Protein 4S3N (pdb70)

GO terms:
  GO:0001730 2'-5'-oligoadenylate synthetase activity (F, IDA)
  GO:0003725 double-stranded RNA binding (F, IDA)
  GO:0045071 negative regulation of viral genome replication (P, IDA)
  GO:0051607 defense response to virus (P, IDA)
  GO:0071360 cellular response to exogenous dsRNA (P, IDA)
  GO:0035395 negative regulation of chemokine (C-X-C motif) ligand 9 production (P, IMP)
  GO:0039529 RIG-I signaling pathway (P, IMP)
  GO:0039530 MDA-5 signaling pathway (P, IMP)
  GO:0042742 defense response to bacterium (P, IMP)
  GO:0060339 negative regulation of type I interferon-mediated signaling pathway (P, IMP)
  GO:2000342 negative regulation of chemokine (C-X-C motif) ligand 2 production (P, IMP)
  GO:0032728 positive regulation of interferon-beta production (P, IMP)
  GO:0032760 positive regulation of tumor necrosis factor production (P, IMP)
  GO:0071639 positive regulation of monocyte chemotactic protein-1 production (P, IMP)
  GO:0071650 negative regulation of chemokine (C-C motif) ligand 5 production (P, IMP)
  GO:0071659 negative regulation of I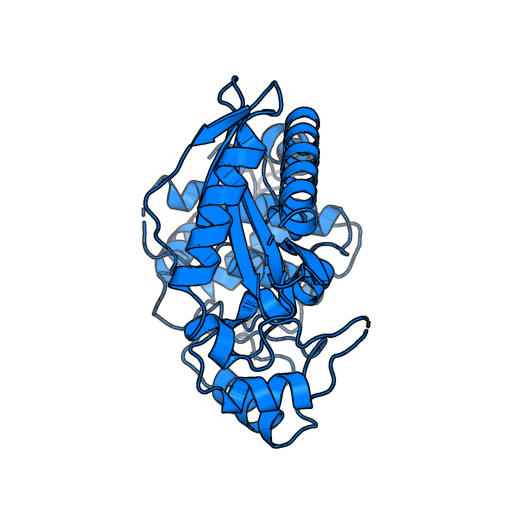P-10 production (P, IMP)
  GO:0005524 ATP binding (F, IDA)
  GO:0005737 cytoplasm (C, IDA)
  GO:0009615 response to virus (P, IDA)
  GO:0043231 intracellular membrane-bounded organelle (C, TAS)

Secondary structure (DSSP, 8-state):
-HHHHS-GGGHHHHIIIIISPPHHHHHHHHHHHHHHHHHHHT---EEEEEEEHHHHHT-PPSS-EEEEEEEEETT--STTHHHHSSHHHHHHHHHHHHHHTTS--TTEEEE-----STT-EEEEEEESSSS-EEEEEEEEE--TT---PPPTHHHHHHHHTTPPTTTTGGGGHHHHHHHHHSS-HHHHHHHHHHHHHHHHHHH---PPPHHHHHHHHHHHHHHHT--SS--HHHHHHHHHHHHHTGGG-EE---SS--SSSHHHHHHHHHHHTSSSPEEB-TT-TT-BSS-TTSS-HHHHHHHHHHTTSSGGGEETTTEEPPPP-STTS--SS-SS--SSTT-

Sequence (343 aa):
MDLYSTPAAALDRFVARKLQPRKEFVEKARRALGALAAALRERPRVLKTVKGGSSGRGTALKGGCDSELVIFLDCFKSYVDQRARRAEILSEMRASLESWWQNPVPGLRLTFPEQSVPGALQFRLTSVDLEDWMDVSLVPAFNVLGQVKPKPQVYSTLLNSGCQGGEHAACFTELRRNFVNIRPAKLKNLILLVKHWYHQVCLQETLPPVYALELLTIFAWEQGCKKDAFSLAEGLRTVLGLIQQHQHLCVFWTVNYGFEDPAVGQFLQRQLKRPRPVILDPADPTWDLGNGAAWHWDLLAQEAASCYDHPCFLRGMGDPVQSWKGPGLPRAGCSGLGHPIQL

B-factor: mean 56.2, std 23.73, range [18.67, 153.68]

Radius of gyration: 20.64 Å; Cα contacts (8 Å, |Δi|>4): 594; chains: 1; bounding box: 51×63×34 Å

InterPro domains:
  IPR002934 Polymerase, nucleotidyl transferase domain [PF01909] (780-870)
  IPR006116 2-5OAS/ClassI-CCAase, nucleotidyltransferase domain [cd05400] (46-172)
  IPR006116 2-5OAS/ClassI-CCAase, nucleotidyltransferase domain [cd05400] (430-571)
  IPR006116 2-5OAS/ClassI-CCAase, nucleotidyltransferase domain [cd05400] (769-948)
  IPR006117 2-5-oligoadenylate synthetase, C-terminal conserved site [PS00833] (292-302)
  IPR006117 2-5-oligoadenylate synthetase, C-terminal conserved site [PS00833] (1035-1045)
  IPR018952 2'-5'-oligoadenylate synthetase 1, domain 2/C-terminal [PF10421] (161-341)
  IPR018952 2'-5'-oligoadenylate synthetase 1, domain 2/C-terminal [PF10421] (560-744)
  IPR018952 2'-5'-oligoadenylate synthetase 1, domain 2/C-terminal [PF10421] (904-1085)
  IPR043518 2-5-oligoadenylate synthetase, N-terminal conserved site [PS00832] (61-80)
  IPR043518 2-5-oligoadenylate synthetase, N-terminal conserved site [PS00832] (460-479)
  IPR043518 2-5-oligoadenylate synthetase, N-terminal conserved site [PS00832] (803-822)
  IPR043519 Nucleotidyltransferase superfamily [G3DSA:3.30.460.10] (1-155)
  IPR043519 Nucleotidyltransferase superfamily [G3DSA:3.30.460.10] (405-554)
  IPR043519 Nucleotidyltransferase superfamily [G3DSA:3.30.460.10] (747-901)
  IPR043519 Nucleotidyltransferase superfamily [SSF81301] (1-195)
  IPR043519 Nucleotidyltransferase superfamily [SSF81301] (406-594)
  IPR043519 Nucleotidyltransferase superfamily [SSF81301] (747-936)

Structure (mmCIF, N/CA/C/O backbone):
data_4S3N
#
_entry.id   4S3N
#
_cell.length_a   48.700
_cell.length_b   104.700
_cell.length_c   63.800
_cell.angle_alpha   90.00
_cell.angle_beta   97.8
_cell.angle_gamma   90.00
#
_symmetry.space_group_name_H-M   'P 1 21 1'
#
loop_
_entity.id
_entity.type
_entity.pdbx_description
1 polymer "2'-5'-oligoadenylate synthase 3"
2 polymer "RNA (5'-R(*GP*GP*CP*UP*UP*UP*UP*GP*AP*CP*CP*UP*UP*UP*AP*UP*GP*AP*A)-3')"
3 polymer "RNA (5'-R(*UP*UP*CP*AP*UP*AP*AP*AP*GP*GP*UP*CP*AP*AP*AP*AP*GP*CP*C)-3')"
4 water water
#
loop_
_atom_site.group_PDB
_atom_site.id
_atom_site.type_symbol
_atom_site.label_atom_id
_atom_site.label_alt_id
_atom_site.label_comp_id
_atom_site.label_asym_id
_atom_site.label_entity_id
_atom_site.label_seq_id
_atom_site.pdbx_PDB_ins_code
_atom_site.Cartn_x
_atom_site.Cartn_y
_atom_site.Cartn_z
_atom_site.occupancy
_atom_site.B_iso_or_equiv
_atom_site.auth_seq_id
_atom_site.auth_comp_id
_atom_site.auth_asym_id
_atom_site.auth_atom_id
_atom_site.pdbx_PDB_model_num
ATOM 1 N N . MET A 1 3 ? 11.371 22.136 3.660 1.00 69.14 1 MET A N 1
ATOM 2 C CA . MET A 1 3 ? 11.197 21.152 4.727 1.00 70.61 1 MET A CA 1
ATOM 3 C C . MET A 1 3 ? 10.997 21.804 6.096 1.00 70.36 1 MET A C 1
ATOM 4 O O . MET A 1 3 ? 11.402 22.955 6.319 1.00 63.30 1 MET A O 1
ATOM 9 N N . ASP A 1 4 ? 10.373 21.068 7.016 1.00 58.81 2 ASP A N 1
ATOM 10 C CA . ASP A 1 4 ? 10.346 21.510 8.401 1.00 58.39 2 ASP A CA 1
ATOM 11 C C . ASP A 1 4 ? 11.767 21.356 8.946 1.00 42.48 2 ASP A C 1
ATOM 12 O O . ASP A 1 4 ? 12.219 22.139 9.784 1.00 45.82 2 ASP A O 1
ATOM 17 N N . LEU A 1 5 ? 12.470 20.344 8.451 1.00 38.33 3 LEU A N 1
ATOM 18 C CA . LEU A 1 5 ? 13.868 20.140 8.818 1.00 34.68 3 LEU A CA 1
ATOM 19 C C . LEU A 1 5 ? 14.683 21.391 8.468 1.00 37.68 3 LEU A C 1
ATOM 20 O O . LEU A 1 5 ? 15.363 21.956 9.329 1.00 37.88 3 LEU A O 1
ATOM 25 N N . TYR A 1 6 ? 14.588 21.838 7.221 1.00 34.04 4 TYR A N 1
ATOM 26 C CA . TYR A 1 6 ? 15.332 23.019 6.782 1.00 39.57 4 TYR A CA 1
ATOM 27 C C . TYR A 1 6 ? 15.054 24.278 7.596 1.00 45.40 4 TYR A C 1
ATOM 28 O O . TYR A 1 6 ? 15.981 25.048 7.876 1.00 39.88 4 TYR A O 1
ATOM 37 N N . SER A 1 7 ? 13.785 24.500 7.952 1.00 35.88 5 SER A N 1
ATOM 38 C CA . SER A 1 7 ? 13.392 25.706 8.663 1.00 42.13 5 SER A CA 1
ATOM 39 C C . SER A 1 7 ? 13.752 25.661 10.138 1.00 38.55 5 SER A C 1
ATOM 40 O O . SER A 1 7 ? 13.675 26.674 10.820 1.00 40.45 5 SER A O 1
ATOM 43 N N . THR A 1 8 ? 14.119 24.488 10.636 1.00 34.74 6 THR A N 1
ATOM 44 C CA . THR A 1 8 ? 14.494 24.327 12.039 1.00 35.79 6 THR A CA 1
ATOM 45 C C . THR A 1 8 ? 15.916 24.826 12.241 1.00 45.01 6 THR A C 1
ATOM 46 O O . THR A 1 8 ? 16.822 24.337 11.579 1.00 43.04 6 THR A O 1
ATOM 50 N N . PRO A 1 9 ? 16.125 25.793 13.154 1.00 46.08 7 PRO A N 1
ATOM 51 C CA . PRO A 1 9 ? 17.491 26.269 13.410 1.00 43.44 7 PRO A CA 1
ATOM 52 C C . PRO A 1 9 ? 18.393 25.144 13.898 1.00 43.63 7 PRO A C 1
ATOM 53 O O . PRO A 1 9 ? 17.908 24.227 14.568 1.00 37.18 7 PRO A O 1
ATOM 57 N N . ALA A 1 10 ? 19.681 25.217 13.565 1.00 36.91 8 ALA A N 1
ATOM 58 C CA . ALA A 1 10 ? 20.625 24.165 13.918 1.00 39.13 8 ALA A CA 1
ATOM 59 C C . ALA A 1 10 ? 20.564 23.820 15.400 1.00 45.75 8 ALA A C 1
ATOM 60 O O . ALA A 1 10 ? 20.643 22.649 15.778 1.00 40.12 8 ALA A O 1
ATOM 62 N N . ALA A 1 11 ? 20.410 24.843 16.238 1.00 40.08 9 ALA A N 1
ATOM 63 C CA . ALA A 1 11 ? 20.339 24.641 17.683 1.00 39.27 9 ALA A CA 1
ATOM 64 C C . ALA A 1 11 ? 19.065 23.933 18.164 1.00 43.35 9 ALA A C 1
ATOM 65 O O . ALA A 1 11 ? 18.999 23.509 19.320 1.00 45.09 9 ALA A O 1
ATOM 67 N N . ALA A 1 12 ? 18.052 23.822 17.304 1.00 38.36 10 ALA A N 1
ATOM 68 C CA . ALA A 1 12 ? 16.793 23.174 17.693 1.00 41.30 10 ALA A CA 1
ATOM 69 C C . ALA A 1 12 ? 16.632 21.774 17.098 1.00 39.96 10 ALA A C 1
ATOM 70 O O . ALA A 1 12 ? 15.531 21.218 17.102 1.00 39.28 10 ALA A O 1
ATOM 72 N N . LEU A 1 13 ? 17.720 21.217 16.576 1.00 39.80 11 LEU A N 1
ATOM 73 C CA . LEU A 1 13 ? 17.646 19.946 15.853 1.00 40.18 11 LEU A CA 1
ATOM 74 C C . LEU A 1 13 ? 17.383 18.753 16.773 1.00 38.94 11 LEU A C 1
ATOM 75 O O . LEU A 1 13 ? 16.693 17.815 16.391 1.00 41.23 11 LEU A O 1
ATOM 80 N N . ASP A 1 14 ? 17.935 18.784 17.982 1.00 36.47 12 ASP A N 1
ATOM 81 C CA . ASP A 1 14 ? 17.719 17.693 18.924 1.00 40.31 12 ASP A CA 1
ATOM 82 C C . ASP A 1 14 ? 16.247 17.620 19.309 1.00 43.38 12 ASP A C 1
ATOM 83 O O . ASP A 1 14 ? 15.698 16.536 19.499 1.00 40.79 12 ASP A O 1
ATOM 88 N N . ARG A 1 15 ? 15.610 18.783 19.391 1.00 37.11 13 ARG A N 1
ATOM 89 C CA . ARG A 1 15 ? 14.194 18.860 19.707 1.00 39.70 13 ARG A CA 1
ATOM 90 C C . ARG A 1 15 ? 13.336 18.358 18.544 1.00 39.86 13 ARG A C 1
ATOM 91 O O . ARG A 1 15 ? 12.312 17.702 18.740 1.00 44.53 13 ARG A O 1
ATOM 99 N N . PHE A 1 16 ? 13.764 18.673 17.331 1.00 37.23 14 PHE A N 1
ATOM 100 C CA . PHE A 1 16 ? 13.114 18.162 16.138 1.00 40.34 14 PHE A CA 1
ATOM 101 C C . PHE A 1 16 ? 13.164 16.626 16.114 1.00 38.51 14 PHE A C 1
ATOM 102 O O . PHE A 1 16 ? 12.134 15.968 15.907 1.00 41.03 14 PHE A O 1
ATOM 110 N N . VAL A 1 17 ? 14.347 16.061 16.339 1.00 35.33 15 VAL A N 1
ATOM 111 C CA . VAL A 1 17 ? 14.498 14.599 16.365 1.00 37.12 15 VAL A CA 1
ATOM 112 C C . VAL A 1 17 ? 13.564 13.995 17.407 1.00 41.11 15 VAL A C 1
ATOM 113 O O . VAL A 1 17 ? 12.752 13.113 17.102 1.00 41.21 15 VAL A O 1
ATOM 117 N N . ALA A 1 18 ? 13.638 14.519 18.626 1.00 37.64 16 ALA A N 1
ATOM 118 C CA . ALA A 1 18 ? 12.820 14.013 19.716 1.00 42.25 16 ALA A CA 1
ATOM 119 C C . ALA A 1 18 ? 11.311 14.111 19.429 1.00 47.66 16 ALA A C 1
ATOM 120 O O . ALA A 1 18 ? 10.549 13.207 19.765 1.00 46.84 16 ALA A O 1
ATOM 122 N N . ARG A 1 19 ? 10.885 15.201 18.800 1.00 43.89 17 ARG A N 1
ATOM 123 C CA . ARG A 1 19 ? 9.457 15.477 18.645 1.00 47.86 17 ARG A CA 1
ATOM 124 C C . ARG A 1 19 ? 8.834 14.912 17.368 1.00 44.23 17 ARG A C 1
ATOM 125 O O . ARG A 1 19 ? 7.651 14.548 17.353 1.00 42.76 17 ARG A O 1
ATOM 133 N N . LYS A 1 20 ? 9.626 14.834 16.304 1.00 38.77 18 LYS A N 1
ATOM 134 C CA . LYS A 1 20 ? 9.112 14.443 14.991 1.00 38.11 18 LYS A CA 1
ATOM 135 C C . LYS A 1 20 ? 9.653 13.108 14.469 1.00 39.71 18 LYS A C 1
ATOM 136 O O . LYS A 1 20 ? 8.987 12.446 13.678 1.00 37.46 18 LYS A O 1
ATOM 142 N N . LEU A 1 21 ? 10.859 12.722 14.885 1.00 40.31 19 LEU A N 1
ATOM 143 C CA . LEU A 1 21 ? 11.526 11.554 14.284 1.00 37.92 19 LEU A CA 1
ATOM 144 C C . LEU A 1 21 ? 11.521 10.271 15.133 1.00 35.73 19 LEU A C 1
ATOM 145 O O . LEU A 1 21 ? 11.422 9.171 14.592 1.00 34.70 19 LEU A O 1
ATOM 150 N N . GLN A 1 22 ? 11.636 10.400 16.450 1.00 36.34 20 GLN A N 1
ATOM 151 C CA . GLN A 1 22 ? 11.680 9.214 17.310 1.00 42.90 20 GLN A CA 1
ATOM 152 C C . GLN A 1 22 ? 10.339 8.490 17.262 1.00 43.57 20 GLN A C 1
ATOM 153 O O . GLN A 1 22 ? 9.288 9.138 17.389 1.00 37.62 20 GLN A O 1
ATOM 159 N N . PRO A 1 23 ? 10.360 7.149 17.091 1.00 41.51 21 PRO A N 1
ATOM 160 C CA . PRO A 1 23 ? 9.108 6.387 16.937 1.00 37.91 21 PRO A CA 1
ATOM 161 C C . PRO A 1 23 ? 8.186 6.507 18.146 1.00 40.12 21 PRO A C 1
ATOM 162 O O . PRO A 1 23 ? 8.664 6.724 19.258 1.00 41.98 21 PRO A O 1
ATOM 166 N N . ARG A 1 24 ? 6.883 6.340 17.930 1.00 44.50 22 ARG A N 1
ATOM 167 C CA . ARG A 1 24 ? 5.916 6.345 19.024 1.00 48.32 22 ARG A CA 1
ATOM 168 C C . ARG A 1 24 ? 6.060 5.086 19.868 1.00 54.02 22 ARG A C 1
ATOM 169 O O . ARG A 1 24 ? 5.936 3.969 19.349 1.00 48.58 22 ARG A O 1
ATOM 177 N N . LYS A 1 25 ? 6.298 5.279 21.165 1.00 55.91 23 LYS A N 1
ATOM 178 C CA . LYS A 1 25 ? 6.528 4.184 22.101 1.00 62.35 23 LYS A CA 1
ATOM 179 C C . LYS A 1 25 ? 5.404 3.149 22.016 1.00 60.95 23 LYS A C 1
ATOM 180 O O . LYS A 1 25 ? 5.657 1.944 21.954 1.00 59.33 23 LYS A O 1
ATOM 186 N N . GLU A 1 26 ? 4.170 3.643 21.977 1.00 59.40 24 GLU A N 1
ATOM 187 C CA . GLU A 1 26 ? 2.979 2.800 21.946 1.00 69.11 24 GLU A CA 1
ATOM 188 C C . GLU A 1 26 ? 2.936 1.915 20.706 1.00 67.96 24 GLU A C 1
ATOM 189 O O . GLU A 1 26 ? 2.578 0.736 20.781 1.00 71.93 24 GLU A O 1
ATOM 195 N N . PHE A 1 27 ? 3.303 2.484 19.563 1.00 56.05 25 PHE A N 1
ATOM 196 C CA . PHE A 1 27 ? 3.280 1.724 18.329 1.00 53.12 25 PHE A CA 1
ATOM 197 C C . PHE A 1 27 ? 4.412 0.715 18.288 1.00 58.08 25 PHE A C 1
ATOM 198 O O . PHE A 1 27 ? 4.219 -0.422 17.850 1.00 62.19 25 PHE A O 1
ATOM 206 N N . VAL A 1 28 ? 5.591 1.135 18.741 1.00 44.25 26 VAL A N 1
ATOM 207 C CA . VAL A 1 28 ? 6.745 0.250 18.789 1.00 45.52 26 VAL A CA 1
ATOM 208 C C . VAL A 1 28 ? 6.424 -1.004 19.608 1.00 53.67 26 VAL A C 1
ATOM 209 O O . VAL A 1 28 ? 6.679 -2.130 19.170 1.00 53.95 26 VAL A O 1
ATOM 213 N N . GLU A 1 29 ? 5.825 -0.803 20.776 1.00 55.12 27 GLU A N 1
ATOM 214 C CA . GLU A 1 29 ? 5.464 -1.917 21.650 1.00 68.01 27 GLU A CA 1
ATOM 215 C C . GLU A 1 29 ? 4.411 -2.832 21.026 1.00 62.65 27 GLU A C 1
ATOM 216 O O . GLU A 1 29 ? 4.556 -4.050 21.068 1.00 63.49 27 GLU A O 1
ATOM 222 N N . LYS A 1 30 ? 3.366 -2.252 20.438 1.00 57.27 28 LYS A N 1
ATOM 223 C CA . LYS A 1 30 ? 2.349 -3.051 19.755 1.00 61.99 28 LYS A CA 1
ATOM 224 C C . LYS A 1 30 ? 2.954 -3.858 18.613 1.00 57.78 28 LYS A C 1
ATOM 225 O O . LYS A 1 30 ? 2.569 -4.998 18.379 1.00 51.85 28 LYS A O 1
ATOM 231 N N . ALA A 1 31 ? 3.916 -3.268 17.912 1.00 49.93 29 ALA A N 1
ATOM 232 C CA . ALA A 1 31 ? 4.568 -3.950 16.807 1.00 51.45 29 ALA A CA 1
ATOM 233 C C . ALA A 1 31 ? 5.448 -5.070 17.334 1.00 56.87 29 ALA A C 1
ATOM 234 O O . ALA A 1 31 ? 5.535 -6.144 16.734 1.00 54.39 29 ALA A O 1
ATOM 236 N N . ARG A 1 32 ? 6.101 -4.803 18.461 1.00 61.15 30 ARG A N 1
ATOM 237 C CA . ARG A 1 32 ? 7.050 -5.739 19.037 1.00 61.08 30 ARG A CA 1
ATOM 238 C C . ARG A 1 32 ? 6.333 -6.994 19.507 1.00 56.49 30 ARG A C 1
ATOM 239 O O . ARG A 1 32 ? 6.794 -8.108 19.273 1.00 64.46 30 ARG A O 1
ATOM 247 N N . ARG A 1 33 ? 5.201 -6.810 20.166 1.00 50.25 31 ARG A N 1
ATOM 248 C CA . ARG A 1 33 ? 4.444 -7.951 20.658 1.00 60.21 31 ARG A CA 1
ATOM 249 C C . ARG A 1 33 ? 3.768 -8.701 19.513 1.00 64.61 31 ARG A C 1
ATOM 250 O O . ARG A 1 33 ? 3.580 -9.914 19.585 1.00 66.42 31 ARG A O 1
ATOM 258 N N . ALA A 1 34 ? 3.426 -7.978 18.451 1.00 63.61 32 ALA A N 1
ATOM 259 C CA . ALA A 1 34 ? 2.871 -8.606 17.259 1.00 62.89 32 ALA A CA 1
ATOM 260 C C . ALA A 1 34 ? 3.884 -9.554 16.621 1.00 54.70 32 ALA A C 1
ATOM 261 O O . ALA A 1 34 ? 3.590 -10.726 16.382 1.00 56.05 32 ALA A O 1
ATOM 263 N N . LEU A 1 35 ? 5.085 -9.051 16.368 1.00 45.82 33 LEU A N 1
ATOM 264 C CA . LEU A 1 35 ? 6.117 -9.863 15.747 1.00 51.14 33 LEU A CA 1
ATOM 265 C C . LEU A 1 35 ? 6.601 -10.959 16.688 1.00 52.05 33 LEU A C 1
ATOM 266 O O . LEU A 1 35 ? 7.015 -12.025 16.238 1.00 48.38 33 LEU A O 1
ATOM 271 N N . GLY A 1 36 ? 6.537 -10.694 17.989 1.00 48.52 34 GLY A N 1
ATOM 272 C CA . GLY A 1 36 ? 6.850 -11.708 18.975 1.00 51.33 34 GLY A CA 1
ATOM 273 C C . GLY A 1 36 ? 5.869 -12.864 18.885 1.00 52.02 34 GLY A C 1
ATOM 274 O O . GLY A 1 36 ? 6.264 -14.027 18.962 1.00 49.17 34 GLY A O 1
ATOM 275 N N . ALA A 1 37 ? 4.589 -12.536 18.715 1.00 49.34 35 ALA A N 1
ATOM 276 C CA . ALA A 1 37 ? 3.534 -13.541 18.599 1.00 50.91 35 ALA A CA 1
ATOM 277 C C . ALA A 1 37 ? 3.603 -14.298 17.274 1.00 49.00 35 ALA A C 1
ATOM 278 O O . ALA A 1 37 ? 3.268 -15.481 17.211 1.00 46.66 35 ALA A O 1
ATOM 280 N N . LEU A 1 38 ? 4.037 -13.616 16.220 1.00 46.41 36 LEU A N 1
ATOM 281 C CA . LEU A 1 38 ? 4.219 -14.261 14.924 1.00 48.54 36 LEU A CA 1
ATOM 282 C C . LEU A 1 38 ? 5.383 -15.250 14.989 1.00 48.64 36 LEU A C 1
ATOM 283 O O . LEU A 1 38 ? 5.265 -16.384 14.517 1.00 48.79 36 LEU A O 1
ATOM 288 N N . ALA A 1 39 ? 6.495 -14.819 15.588 1.00 42.52 37 ALA A N 1
ATOM 289 C CA . ALA A 1 39 ? 7.642 -15.702 15.812 1.00 46.31 37 ALA A CA 1
ATOM 290 C C . ALA A 1 39 ? 7.224 -16.906 16.646 1.00 47.28 37 ALA A C 1
ATOM 291 O O . ALA A 1 39 ? 7.664 -18.034 16.395 1.00 46.42 37 ALA A O 1
ATOM 293 N N . ALA A 1 40 ? 6.364 -16.657 17.632 1.00 44.07 38 ALA A N 1
ATOM 294 C CA . ALA A 1 40 ? 5.837 -17.719 18.476 1.00 50.08 38 ALA A CA 1
ATOM 295 C C . ALA A 1 40 ? 5.040 -18.717 17.648 1.00 50.87 38 ALA A C 1
ATOM 296 O O . ALA A 1 40 ? 5.219 -19.927 17.790 1.00 49.67 38 ALA A O 1
ATOM 298 N N . ALA A 1 41 ? 4.167 -18.215 16.777 1.00 51.05 39 ALA A N 1
ATOM 299 C CA . ALA A 1 41 ? 3.331 -19.095 15.965 1.00 57.19 39 ALA A CA 1
ATOM 300 C C . ALA A 1 41 ? 4.166 -19.884 14.959 1.00 53.35 39 ALA A C 1
ATOM 301 O O . ALA A 1 41 ? 3.866 -21.041 14.653 1.00 50.70 39 ALA A O 1
ATOM 303 N N . LEU A 1 42 ? 5.216 -19.255 14.444 1.00 44.26 40 LEU A N 1
ATOM 304 C CA . LEU A 1 42 ? 6.061 -19.909 13.454 1.00 44.13 40 LEU A CA 1
ATOM 305 C C . LEU A 1 42 ? 6.856 -21.055 14.065 1.00 48.27 40 LEU A C 1
ATOM 306 O O . LEU A 1 42 ? 6.950 -22.128 13.473 1.00 47.72 40 LEU A O 1
ATOM 311 N N . ARG A 1 43 ? 7.422 -20.829 15.247 1.00 50.96 41 ARG A N 1
ATOM 312 C CA . ARG A 1 43 ? 8.283 -21.829 15.876 1.00 51.41 41 ARG A CA 1
ATOM 313 C C . ARG A 1 43 ? 7.479 -22.995 16.452 1.00 56.19 41 ARG A C 1
ATOM 314 O O . ARG A 1 43 ? 7.959 -24.125 16.491 1.00 57.86 41 ARG A O 1
ATOM 322 N N . GLU A 1 44 ? 6.249 -22.716 16.873 1.00 52.51 42 GLU A N 1
ATOM 323 C CA . GLU A 1 44 ? 5.367 -23.740 17.415 1.00 57.34 42 GLU A CA 1
ATOM 324 C C . GLU A 1 44 ? 4.679 -24.531 16.305 1.00 53.28 42 GLU A C 1
ATOM 325 O O . GLU A 1 44 ? 3.927 -25.455 16.577 1.00 61.05 42 GLU A O 1
ATOM 331 N N . ARG A 1 45 ? 4.977 -24.155 15.062 1.00 63.71 43 ARG A N 1
ATOM 332 C CA . ARG A 1 45 ? 4.502 -24.823 13.846 1.00 71.44 43 ARG A CA 1
ATOM 333 C C . ARG A 1 45 ? 3.047 -24.491 13.548 1.00 80.08 43 ARG A C 1
ATOM 334 O O . ARG A 1 45 ? 2.761 -23.640 12.704 1.00 85.81 43 ARG A O 1
ATOM 342 N N . PRO A 1 54 ? 10.012 -28.614 8.971 1.00 87.78 52 PRO A N 1
ATOM 343 C CA . PRO A 1 54 ? 11.120 -27.670 9.179 1.00 80.83 52 PRO A CA 1
ATOM 344 C C . PRO A 1 54 ? 11.088 -27.000 10.557 1.00 66.41 52 PRO A C 1
ATOM 345 O O . PRO A 1 54 ? 10.165 -26.243 10.848 1.00 61.17 52 PRO A O 1
ATOM 349 N N . ARG A 1 55 ? 12.087 -27.272 11.392 1.00 55.10 53 ARG A N 1
ATOM 350 C CA . ARG A 1 55 ? 12.190 -26.624 12.697 1.00 50.72 53 ARG A CA 1
ATOM 351 C C . ARG A 1 55 ? 12.744 -25.190 12.618 1.00 53.09 53 ARG A C 1
ATOM 352 O O . ARG A 1 55 ? 13.633 -24.899 11.820 1.00 45.62 53 ARG A O 1
ATOM 360 N N . VAL A 1 56 ? 12.216 -24.309 13.461 1.00 47.39 54 VAL A N 1
ATOM 361 C CA . VAL A 1 56 ? 12.747 -22.957 13.595 1.00 43.40 54 VAL A CA 1
ATOM 362 C C . VAL A 1 56 ? 13.876 -22.919 14.629 1.00 45.91 54 VAL A C 1
ATOM 363 O O . VAL A 1 56 ? 13.660 -23.154 15.817 1.00 45.01 54 VAL A O 1
ATOM 367 N N . LEU A 1 57 ? 15.084 -22.624 14.158 1.00 41.04 55 LEU A N 1
ATOM 368 C CA . LEU A 1 57 ? 16.270 -22.606 14.998 1.00 43.60 55 LEU A CA 1
ATOM 369 C C . LEU A 1 57 ? 16.339 -21.315 15.806 1.00 45.68 55 LEU A C 1
ATOM 370 O O . LEU A 1 57 ? 16.777 -21.311 16.955 1.00 44.87 55 LEU A O 1
ATOM 375 N N . LYS A 1 58 ? 15.869 -20.233 15.195 1.00 37.09 56 LYS A N 1
ATOM 376 C CA . LYS A 1 58 ? 16.188 -18.894 15.636 1.00 43.55 56 LYS A CA 1
ATOM 377 C C . LYS A 1 58 ? 15.357 -17.931 14.794 1.00 42.15 56 LYS A C 1
ATOM 378 O O . LYS A 1 58 ? 15.209 -18.142 13.581 1.00 36.88 56 LYS A O 1
ATOM 384 N N . THR A 1 59 ? 14.800 -16.896 15.433 1.00 40.86 57 THR A N 1
ATOM 385 C CA . THR A 1 59 ? 14.158 -15.785 14.717 1.00 39.28 57 THR A CA 1
ATOM 386 C C . THR A 1 59 ? 14.794 -14.478 15.156 1.00 42.55 57 THR A C 1
ATOM 387 O O . THR A 1 59 ? 14.780 -14.149 16.345 1.00 46.25 57 THR A O 1
ATOM 391 N N . VAL A 1 60 ? 15.350 -13.727 14.211 1.00 32.90 58 VAL A N 1
ATOM 392 C CA . VAL A 1 60 ? 16.030 -12.486 14.560 1.00 33.59 58 VAL A CA 1
ATOM 393 C C . VAL A 1 60 ? 15.418 -11.286 13.837 1.00 38.10 58 VAL A C 1
ATOM 394 O O . VAL A 1 60 ? 14.895 -11.416 12.727 1.00 36.48 58 VAL A O 1
ATOM 398 N N . LYS A 1 61 ? 15.509 -10.117 14.463 1.00 41.60 59 LYS A N 1
ATOM 399 C CA . LYS A 1 61 ? 14.915 -8.903 13.903 1.00 40.50 59 LYS A CA 1
ATOM 400 C C . LYS A 1 61 ? 15.945 -8.038 13.203 1.00 36.78 59 LYS A C 1
ATOM 401 O O . LYS A 1 61 ? 16.979 -7.704 13.772 1.00 37.47 59 LYS A O 1
ATOM 407 N N . GLY A 1 62 ? 15.649 -7.685 11.958 1.00 33.35 60 GLY A N 1
ATOM 408 C CA . GLY A 1 62 ? 16.509 -6.836 11.161 1.00 29.11 60 GLY A CA 1
ATOM 409 C C . GLY A 1 62 ? 15.695 -5.688 10.602 1.00 33.38 60 GLY A C 1
ATOM 410 O O . GLY A 1 62 ? 14.657 -5.333 11.172 1.00 31.56 60 GLY A O 1
ATOM 411 N N . GLY A 1 63 ? 16.133 -5.129 9.477 1.00 31.50 61 GLY A N 1
ATOM 412 C CA . GLY A 1 63 ? 15.481 -3.948 8.928 1.00 34.50 61 GLY A CA 1
ATOM 413 C C . GLY A 1 63 ? 15.766 -2.737 9.800 1.00 26.43 61 GLY A C 1
ATOM 414 O O . GLY A 1 63 ? 16.494 -2.850 10.786 1.00 30.64 61 GLY A O 1
ATOM 415 N N . SER A 1 64 ? 15.185 -1.581 9.462 1.00 27.64 62 SER A N 1
ATOM 416 C CA . SER A 1 64 ? 15.425 -0.377 10.249 1.00 26.83 62 SER A CA 1
ATOM 417 C C . SER A 1 64 ? 15.015 -0.616 11.693 1.00 26.68 62 SER A C 1
ATOM 418 O O . SER A 1 64 ? 15.708 -0.216 12.610 1.00 29.02 62 SER A O 1
ATOM 421 N N . SER A 1 65 ? 13.857 -1.247 11.899 1.00 29.43 63 SER A N 1
ATOM 422 C CA . SER A 1 65 ? 13.411 -1.523 13.254 1.00 33.32 63 SER A CA 1
ATOM 423 C C . SER A 1 65 ? 14.444 -2.332 14.062 1.00 39.81 63 SER A C 1
ATOM 424 O O . SER A 1 65 ? 14.788 -1.976 15.188 1.00 33.65 63 SER A O 1
ATOM 427 N N . GLY A 1 66 ? 14.935 -3.426 13.488 1.00 34.33 64 GLY A N 1
ATOM 428 C CA . GLY A 1 66 ? 15.922 -4.242 14.178 1.00 30.84 64 GLY A CA 1
ATOM 429 C C . GLY A 1 66 ? 17.261 -3.519 14.319 1.00 37.19 64 GLY A C 1
ATOM 430 O O . GLY A 1 66 ? 17.972 -3.688 15.310 1.00 34.04 64 GLY A O 1
ATOM 431 N N . ARG A 1 67 ? 17.609 -2.695 13.336 1.00 33.55 65 ARG A N 1
ATOM 432 C CA . ARG A 1 67 ? 18.862 -1.944 13.415 1.00 38.41 65 ARG A CA 1
ATOM 433 C C . ARG A 1 67 ? 18.807 -0.784 14.407 1.00 36.68 65 ARG A C 1
ATOM 434 O O . ARG A 1 67 ? 19.826 -0.165 14.683 1.00 34.38 65 ARG A O 1
ATOM 442 N N . GLY A 1 68 ? 17.623 -0.507 14.947 1.00 30.78 66 GLY A N 1
ATOM 443 C CA . GLY A 1 68 ? 17.435 0.609 15.865 1.00 30.36 66 GLY A CA 1
ATOM 444 C C . GLY A 1 68 ? 17.222 1.951 15.181 1.00 28.71 66 GLY A C 1
ATOM 445 O O . GLY A 1 68 ? 17.238 3.000 15.833 1.00 33.64 66 GLY A O 1
ATOM 446 N N . THR A 1 69 ? 17.028 1.924 13.866 1.00 30.51 67 THR A N 1
ATOM 447 C CA . THR A 1 69 ? 16.930 3.153 13.079 1.00 30.81 67 THR A CA 1
ATOM 448 C C . THR A 1 69 ? 15.529 3.425 12.498 1.00 36.56 67 THR A C 1
ATOM 449 O O . THR A 1 69 ? 15.391 4.078 11.454 1.00 28.16 67 THR A O 1
ATOM 453 N N . ALA A 1 70 ? 14.495 2.914 13.160 1.00 29.48 68 ALA A N 1
ATOM 454 C CA . ALA A 1 70 ? 13.132 3.167 12.694 1.00 29.97 68 ALA A CA 1
ATOM 455 C C . ALA A 1 70 ? 12.700 4.597 13.025 1.00 33.73 68 ALA A C 1
ATOM 456 O O . ALA A 1 70 ? 12.982 5.101 14.110 1.00 34.00 68 ALA A O 1
ATOM 458 N N . LEU A 1 71 ? 12.014 5.231 12.081 1.00 31.20 69 LEU A N 1
ATOM 459 C CA . LEU A 1 71 ? 11.413 6.548 12.282 1.00 28.25 69 LEU A CA 1
ATOM 460 C C . LEU A 1 71 ? 9.934 6.473 12.624 1.00 35.06 69 LEU A C 1
ATOM 461 O O . LEU A 1 71 ? 9.251 5.521 12.264 1.00 34.21 69 LEU A O 1
ATOM 466 N N . LYS A 1 72 ? 9.452 7.503 13.313 1.00 33.64 70 LYS A N 1
ATOM 467 C CA . LYS A 1 72 ? 8.033 7.681 13.566 1.00 36.79 70 LYS A CA 1
ATOM 468 C C . LYS A 1 72 ? 7.279 7.775 12.243 1.00 37.60 70 LYS A C 1
ATOM 469 O O . LYS A 1 72 ? 7.813 8.281 11.251 1.00 36.34 70 LYS A O 1
ATOM 475 N N . GLY A 1 73 ? 6.046 7.272 12.236 1.00 38.71 71 GLY A N 1
ATOM 476 C CA . GLY A 1 73 ? 5.173 7.361 11.088 1.00 43.87 71 GLY A CA 1
ATOM 477 C C . GLY A 1 73 ? 5.662 6.626 9.862 1.00 50.35 71 GLY A C 1
ATOM 478 O O . GLY A 1 73 ? 5.943 7.247 8.841 1.00 71.36 71 GLY A O 1
ATOM 479 N N . GLY A 1 74 ? 5.753 5.308 9.938 1.00 39.69 72 GLY A N 1
ATOM 480 C CA . GLY A 1 74 ? 6.216 4.548 8.782 1.00 37.52 72 GLY A CA 1
ATOM 481 C C . GLY A 1 74 ? 7.649 4.036 8.856 1.00 41.15 72 GLY A C 1
ATOM 482 O O . GLY A 1 74 ? 8.614 4.811 8.839 1.00 35.87 72 GLY A O 1
ATOM 483 N N . CYS A 1 75 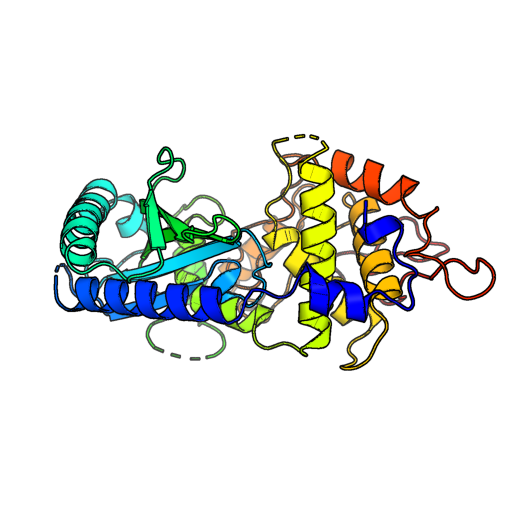? 7.804 2.717 8.909 1.00 37.36 73 CYS A N 1
ATOM 484 C CA . CYS A 1 75 ? 9.149 2.139 8.995 1.00 33.62 73 CYS A CA 1
ATOM 485 C C . CYS A 1 75 ? 9.148 0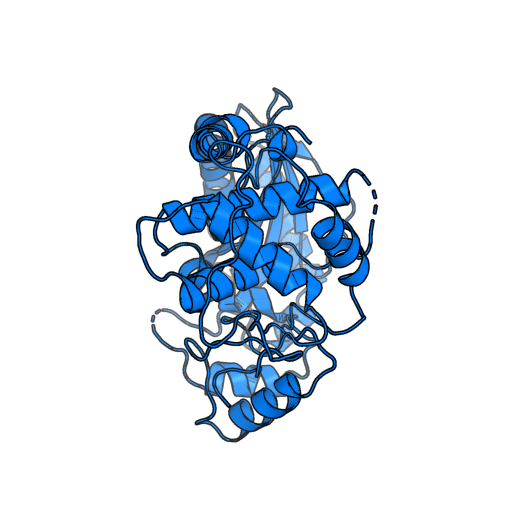.726 8.410 1.00 36.70 73 CYS A C 1
ATOM 486 O O . CYS A 1 75 ? 8.099 0.213 8.035 1.00 33.09 73 CYS A O 1
ATOM 489 N N . ASP A 1 76 ? 10.317 0.101 8.323 1.00 33.86 74 ASP A N 1
ATOM 490 C CA . ASP A 1 76 ? 10.385 -1.293 7.893 1.00 33.51 74 ASP A CA 1
ATOM 491 C C . ASP A 1 76 ? 10.988 -2.176 8.976 1.00 37.13 74 ASP A C 1
ATOM 492 O O . ASP A 1 76 ? 11.677 -1.703 9.882 1.00 37.33 74 ASP A O 1
ATOM 497 N N . SER A 1 77 ? 10.737 -3.476 8.860 1.00 36.07 75 SER A N 1
ATOM 498 C CA . SER A 1 77 ? 11.309 -4.446 9.774 1.00 36.76 75 SER A CA 1
ATOM 499 C C . SER A 1 77 ? 11.549 -5.730 9.001 1.00 40.41 75 SER A C 1
ATOM 500 O O . SER A 1 77 ? 10.814 -6.053 8.072 1.00 34.77 75 SER A O 1
ATOM 503 N N . GLU A 1 78 ? 12.592 -6.461 9.363 1.00 35.71 76 GLU A N 1
ATOM 504 C CA . GLU A 1 78 ? 12.771 -7.778 8.775 1.00 33.59 76 GLU A CA 1
ATOM 505 C C . GLU A 1 78 ? 12.743 -8.812 9.893 1.00 38.24 76 GLU A C 1
ATOM 506 O O . GLU A 1 78 ? 13.391 -8.645 10.917 1.00 36.68 76 GLU A O 1
ATOM 512 N N . LEU A 1 79 ? 11.933 -9.852 9.720 1.00 37.44 77 LEU A N 1
ATOM 513 C CA . LEU A 1 79 ? 11.901 -10.939 10.676 1.00 33.89 77 LEU A CA 1
ATOM 514 C C . LEU A 1 79 ? 12.495 -12.138 9.957 1.00 34.76 77 LEU A C 1
ATOM 515 O O . LEU A 1 79 ? 11.885 -12.661 9.032 1.00 30.36 77 LEU A O 1
ATOM 520 N N . VAL A 1 80 ? 13.711 -12.513 10.356 1.00 33.75 78 VAL A N 1
ATOM 521 C CA . VAL A 1 80 ? 14.459 -13.567 9.706 1.00 32.16 78 VAL A CA 1
ATOM 522 C C . VAL A 1 80 ? 14.200 -14.869 10.445 1.00 31.46 78 VAL A C 1
ATOM 523 O O . VAL A 1 80 ? 14.406 -14.967 11.662 1.00 35.69 78 VAL A O 1
ATOM 527 N N . ILE A 1 81 ? 13.732 -15.861 9.706 1.00 28.07 79 ILE A N 1
ATOM 528 C CA . ILE A 1 81 ? 13.376 -17.129 10.294 1.00 31.00 79 ILE A CA 1
ATOM 529 C C . ILE A 1 81 ? 14.405 -18.170 9.872 1.00 34.55 79 ILE A C 1
ATOM 530 O O . ILE A 1 81 ? 14.407 -18.621 8.724 1.00 35.27 79 ILE A O 1
ATOM 535 N N . PHE A 1 82 ? 15.280 -18.544 10.796 1.00 32.60 80 PHE A N 1
ATOM 536 C CA . PHE A 1 82 ? 16.310 -19.530 10.481 1.00 36.99 80 PHE A CA 1
ATOM 537 C C . PHE A 1 82 ? 15.738 -20.952 10.570 1.00 35.60 80 PHE A C 1
ATOM 538 O O . PHE A 1 82 ? 15.244 -21.364 11.621 1.00 38.83 80 PHE A O 1
ATOM 546 N N . LEU A 1 83 ? 15.781 -21.673 9.451 1.00 35.96 81 LEU A N 1
ATOM 547 C CA . LEU A 1 83 ? 15.174 -23.017 9.348 1.00 37.26 81 LEU A CA 1
ATOM 548 C C . LEU A 1 83 ? 16.202 -24.141 9.273 1.00 44.75 81 LEU A C 1
ATOM 549 O O . LEU A 1 83 ? 17.221 -24.005 8.594 1.00 38.52 81 LEU A O 1
ATOM 554 N N . ASP A 1 84 ? 15.932 -25.268 9.933 1.00 45.23 82 ASP A N 1
ATOM 555 C CA . ASP A 1 84 ? 16.923 -26.347 9.952 1.00 47.83 82 ASP A CA 1
ATOM 556 C C . ASP A 1 84 ? 16.924 -27.201 8.684 1.00 47.23 82 ASP A C 1
ATOM 557 O O . ASP A 1 84 ? 17.714 -28.135 8.564 1.00 60.04 82 ASP A O 1
ATOM 562 N N . CYS A 1 85 ? 16.041 -26.877 7.744 1.00 41.84 83 CYS A N 1
ATOM 563 C CA . CYS A 1 85 ? 15.981 -27.604 6.477 1.00 46.85 83 CYS A CA 1
ATOM 564 C C . CYS A 1 85 ? 17.014 -27.068 5.477 1.00 50.02 83 CYS A C 1
ATOM 565 O O . CYS A 1 85 ? 17.311 -27.722 4.479 1.00 52.67 83 CYS A O 1
ATOM 568 N N . PHE A 1 86 ? 17.567 -25.883 5.747 1.00 40.85 84 PHE A N 1
ATOM 569 C CA . PHE A 1 86 ? 18.644 -25.339 4.926 1.00 36.78 84 PHE A CA 1
ATOM 570 C C . PHE A 1 86 ? 20.005 -25.786 5.453 1.00 38.19 84 PHE A C 1
ATOM 571 O O . PHE A 1 86 ? 20.327 -25.568 6.626 1.00 41.21 84 PHE A O 1
ATOM 579 N N . LYS A 1 87 ? 20.826 -26.369 4.587 1.00 43.10 85 LYS A N 1
ATOM 580 C CA . LYS A 1 87 ? 22.175 -26.794 5.001 1.00 38.93 85 LYS A CA 1
ATOM 581 C C . LYS A 1 87 ? 23.300 -26.182 4.157 1.00 42.39 85 LYS A C 1
ATOM 582 O O . LYS A 1 87 ? 24.483 -26.341 4.471 1.00 42.04 85 LYS A O 1
ATOM 588 N N . SER A 1 88 ? 22.906 -25.490 3.091 1.00 38.10 86 SER A N 1
ATOM 589 C CA . SER A 1 88 ? 23.806 -24.823 2.164 1.00 37.98 86 SER A CA 1
ATOM 590 C C . SER A 1 88 ? 23.119 -23.499 1.820 1.00 41.00 86 SER A C 1
ATOM 591 O O . SER A 1 88 ? 21.887 -23.399 1.924 1.00 34.42 86 SER A O 1
ATOM 594 N N . TYR A 1 89 ? 23.878 -22.495 1.395 1.00 34.09 87 TYR A N 1
ATOM 595 C CA . TYR A 1 89 ? 23.255 -21.220 1.008 1.00 35.52 87 TYR A CA 1
ATOM 596 C C . TYR A 1 89 ? 22.293 -21.414 -0.157 1.00 36.75 87 TYR A C 1
ATOM 597 O O . TYR A 1 89 ? 21.199 -20.856 -0.151 1.00 34.65 87 TYR A O 1
ATOM 606 N N . VAL A 1 90 ? 22.705 -22.198 -1.154 1.00 34.85 88 VAL A N 1
ATOM 607 C CA . VAL A 1 90 ? 21.898 -22.360 -2.358 1.00 51.04 88 VAL A CA 1
ATOM 608 C C . VAL A 1 90 ? 20.517 -22.984 -2.094 1.00 52.46 88 VAL A C 1
ATOM 609 O O . VAL A 1 90 ? 19.619 -22.860 -2.924 1.00 50.02 88 VAL A O 1
ATOM 613 N N . ASP A 1 91 ? 20.341 -23.622 -0.939 1.00 52.93 89 ASP A N 1
ATOM 614 C CA . ASP A 1 91 ? 19.040 -24.197 -0.575 1.00 54.28 89 ASP A CA 1
ATOM 615 C C . ASP A 1 91 ? 17.924 -23.159 -0.446 1.00 57.84 89 ASP A C 1
ATOM 616 O O . ASP A 1 91 ? 16.778 -23.452 -0.789 1.00 56.88 89 ASP A O 1
ATOM 621 N N . GLN A 1 92 ? 18.255 -21.967 0.058 1.00 53.56 90 GLN A N 1
ATOM 622 C CA . GLN A 1 92 ? 17.272 -20.892 0.227 1.00 53.17 90 GLN A CA 1
ATOM 623 C C . GLN A 1 92 ? 16.636 -20.539 -1.100 1.00 58.10 90 GLN A C 1
ATOM 624 O O . GLN A 1 92 ? 15.479 -20.113 -1.171 1.00 60.30 90 GLN A O 1
ATOM 630 N N . ARG A 1 93 ? 17.432 -20.661 -2.151 1.00 53.60 91 ARG A N 1
ATOM 631 C CA . ARG A 1 93 ? 16.978 -20.336 -3.486 1.00 59.58 91 ARG A CA 1
ATOM 632 C C . ARG A 1 93 ? 16.175 -21.522 -3.978 1.00 62.62 91 ARG A C 1
ATOM 633 O O . ARG A 1 93 ? 15.125 -21.363 -4.598 1.00 62.45 91 ARG A O 1
ATOM 641 N N . ALA A 1 94 ? 16.662 -22.719 -3.667 1.00 69.34 92 ALA A N 1
ATOM 642 C CA . ALA A 1 94 ? 15.973 -23.943 -4.055 1.00 72.04 92 ALA A CA 1
ATOM 643 C C . ALA A 1 94 ? 14.642 -24.072 -3.318 1.00 71.96 92 ALA A C 1
ATOM 644 O O . ALA A 1 94 ? 13.584 -24.165 -3.934 1.00 76.56 92 ALA A O 1
ATOM 646 N N . ARG A 1 95 ? 14.699 -24.080 -1.994 1.00 73.81 93 ARG A N 1
ATOM 647 C CA . ARG A 1 95 ? 13.488 -24.099 -1.188 1.00 74.08 93 ARG A CA 1
ATOM 648 C C . ARG A 1 95 ? 13.036 -22.668 -0.930 1.00 84.62 93 ARG A C 1
ATOM 649 O O . ARG A 1 95 ? 13.353 -22.078 0.104 1.00 92.38 93 ARG A O 1
ATOM 657 N N . ARG A 1 96 ? 12.297 -22.108 -1.878 1.00 85.79 94 ARG A N 1
ATOM 658 C CA . ARG A 1 96 ? 11.861 -20.719 -1.769 1.00 81.74 94 ARG A CA 1
ATOM 659 C C . ARG A 1 96 ? 10.336 -20.623 -1.833 1.00 74.79 94 ARG A C 1
ATOM 660 O O . ARG A 1 96 ? 9.695 -20.197 -0.875 1.00 67.72 94 ARG A O 1
ATOM 668 N N . ALA A 1 97 ? 9.759 -21.074 -2.943 1.00 78.49 95 ALA A N 1
ATOM 669 C CA . ALA A 1 97 ? 8.311 -21.002 -3.143 1.00 79.97 95 ALA A CA 1
ATOM 670 C C . ALA A 1 97 ? 7.528 -21.836 -2.131 1.00 79.82 95 ALA A C 1
ATOM 671 O O . ALA A 1 97 ? 6.468 -21.420 -1.653 1.00 72.92 95 ALA A O 1
ATOM 673 N N . GLU A 1 98 ? 8.047 -23.015 -1.810 1.00 82.96 96 GLU A N 1
ATOM 674 C CA . GLU A 1 98 ? 7.338 -23.914 -0.909 1.00 82.10 96 GLU A CA 1
ATOM 675 C C . GLU A 1 98 ? 7.442 -23.453 0.545 1.00 65.40 96 GLU A C 1
ATOM 676 O O . GLU A 1 98 ? 6.456 -23.518 1.279 1.00 55.67 96 GLU A O 1
ATOM 682 N N . ILE A 1 99 ? 8.622 -22.987 0.962 1.00 55.56 97 ILE A N 1
ATOM 683 C CA . ILE A 1 99 ? 8.762 -22.446 2.316 1.00 56.58 97 ILE A CA 1
ATOM 684 C C . ILE A 1 99 ? 7.854 -21.231 2.512 1.00 57.07 97 ILE A C 1
ATOM 685 O O . ILE A 1 99 ? 7.067 -21.165 3.462 1.00 50.54 97 ILE A O 1
ATOM 690 N N . LEU A 1 100 ? 7.959 -20.276 1.597 1.00 61.65 98 LEU A N 1
ATOM 691 C CA . LEU A 1 100 ? 7.141 -19.068 1.667 1.00 60.16 98 LEU A CA 1
ATOM 692 C C . LEU A 1 100 ? 5.653 -19.402 1.630 1.00 53.10 98 LEU A C 1
ATOM 693 O O . LEU A 1 100 ? 4.824 -18.698 2.214 1.00 57.96 98 LEU A O 1
ATOM 698 N N . SER A 1 101 ? 5.315 -20.496 0.958 1.00 57.55 99 SER A N 1
ATOM 699 C CA . SER A 1 101 ? 3.946 -20.980 0.953 1.00 53.81 99 SER A CA 1
ATOM 700 C C . SER A 1 101 ? 3.470 -21.342 2.362 1.00 56.88 99 SER A C 1
ATOM 701 O O . SER A 1 101 ? 2.357 -20.987 2.761 1.00 46.01 99 SER A O 1
ATOM 704 N N . GLU A 1 102 ? 4.306 -22.060 3.110 1.00 56.12 100 GLU A N 1
ATOM 705 C CA . GLU A 1 102 ? 3.955 -22.468 4.470 1.00 58.15 100 GLU A CA 1
ATOM 706 C C . GLU A 1 102 ? 3.839 -21.254 5.394 1.00 51.18 100 GLU A C 1
ATOM 707 O O . GLU A 1 102 ? 2.983 -21.199 6.276 1.00 54.10 100 GLU A O 1
ATOM 713 N N . MET A 1 103 ? 4.718 -20.281 5.190 1.00 45.36 101 MET A N 1
ATOM 714 C CA . MET A 1 103 ? 4.699 -19.071 6.008 1.00 42.43 101 MET A CA 1
ATOM 715 C C . MET A 1 103 ? 3.418 -18.270 5.814 1.00 40.86 101 MET A C 1
ATOM 716 O O . MET A 1 103 ? 2.940 -17.629 6.746 1.00 42.56 101 MET A O 1
ATOM 721 N N . ARG A 1 104 ? 2.860 -18.317 4.608 1.00 43.72 102 ARG A N 1
ATOM 722 C CA . ARG A 1 104 ? 1.597 -17.631 4.335 1.00 51.72 102 ARG A CA 1
ATOM 723 C C . ARG A 1 104 ? 0.455 -18.261 5.127 1.00 53.16 102 ARG A C 1
ATOM 724 O O . ARG A 1 104 ? -0.416 -17.556 5.639 1.00 53.14 102 ARG A O 1
ATOM 732 N N . ALA A 1 105 ? 0.466 -19.592 5.228 1.00 47.61 103 ALA A N 1
ATOM 733 C CA . ALA A 1 105 ? -0.541 -20.297 6.016 1.00 51.14 103 ALA A CA 1
ATOM 734 C C . ALA A 1 105 ? -0.388 -19.978 7.502 1.00 43.63 103 ALA A C 1
ATOM 735 O O . ALA A 1 105 ? -1.382 -19.805 8.206 1.00 45.21 103 ALA A O 1
ATOM 737 N N . SER A 1 106 ? 0.860 -19.909 7.968 1.00 40.07 104 SER A N 1
ATOM 738 C CA . SER A 1 106 ? 1.181 -19.553 9.350 1.00 47.82 104 SER A CA 1
ATOM 739 C C . SER A 1 106 ? 0.722 -18.143 9.712 1.00 48.62 104 SER A C 1
ATOM 740 O O . SER A 1 106 ? 0.273 -17.896 10.828 1.00 52.81 104 SER A O 1
ATOM 743 N N . LEU A 1 107 ? 0.884 -17.214 8.775 1.00 44.70 105 LEU A N 1
ATOM 744 C CA . LEU A 1 107 ? 0.484 -15.835 8.988 1.00 46.58 105 LEU A CA 1
ATOM 745 C C . LEU A 1 107 ? -1.031 -15.789 9.172 1.00 48.92 105 LEU A C 1
ATOM 746 O O . LEU A 1 107 ? -1.536 -15.059 10.026 1.00 48.83 105 LEU A O 1
ATOM 751 N N . GLU A 1 108 ? -1.754 -16.596 8.394 1.00 46.50 106 GLU A N 1
ATOM 752 C CA . GLU A 1 108 ? -3.212 -16.644 8.519 1.00 50.85 106 GLU A CA 1
ATOM 753 C C . GLU A 1 108 ? -3.641 -17.176 9.882 1.00 56.13 106 GLU A C 1
ATOM 754 O O . GLU A 1 108 ? -4.550 -16.620 10.506 1.00 53.06 106 GLU A O 1
ATOM 760 N N . SER A 1 109 ? -2.980 -18.239 10.343 1.00 58.09 107 SER A N 1
ATOM 761 C CA . SER A 1 109 ? -3.254 -18.800 11.665 1.00 61.03 107 SER A CA 1
ATOM 762 C C . SER A 1 109 ? -2.947 -17.771 12.733 1.00 56.79 107 SER A C 1
ATOM 763 O O . SER A 1 109 ? -3.745 -17.533 13.634 1.00 64.34 107 SER A O 1
ATOM 766 N N . TRP A 1 110 ? -1.775 -17.163 12.624 1.00 55.98 108 TRP A N 1
ATOM 767 C CA . TRP A 1 110 ? -1.338 -16.195 13.611 1.00 58.23 108 TRP A CA 1
ATOM 768 C C . TRP A 1 110 ? -2.369 -15.089 13.766 1.00 55.87 108 TRP A C 1
ATOM 769 O O . TRP A 1 110 ? -2.742 -14.728 14.881 1.00 59.45 108 TRP A O 1
ATOM 780 N N . TRP A 1 111 ? -2.845 -14.571 12.640 1.00 59.48 109 TRP A N 1
ATOM 781 C CA . TRP A 1 111 ? -3.729 -13.410 12.657 1.00 44.81 109 TRP A CA 1
ATOM 782 C C . TRP A 1 111 ? -5.155 -13.705 13.146 1.00 55.76 109 TRP A C 1
ATOM 783 O O . TRP A 1 111 ? -5.967 -12.791 13.291 1.00 57.13 109 TRP A O 1
ATOM 794 N N . GLN A 1 112 ? -5.464 -14.970 13.410 1.00 62.20 110 GLN A N 1
ATOM 795 C CA . GLN A 1 112 ? -6.773 -15.285 13.972 1.00 70.34 110 GLN A CA 1
ATOM 796 C C . GLN A 1 112 ? -6.892 -14.785 15.415 1.00 72.40 110 GLN A C 1
ATOM 797 O O . GLN A 1 112 ? -7.998 -14.586 15.929 1.00 68.13 110 GLN A O 1
ATOM 803 N N . ASN A 1 113 ? -5.736 -14.563 16.042 1.00 64.49 111 ASN A N 1
ATOM 804 C CA . ASN A 1 113 ? -5.647 -13.852 17.314 1.00 69.24 111 ASN A CA 1
ATOM 805 C C . ASN A 1 113 ? -4.894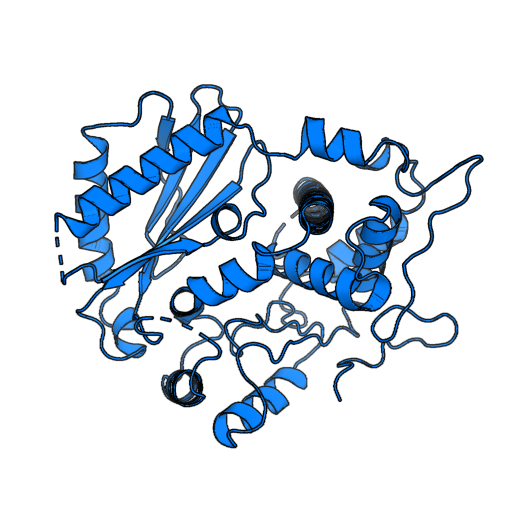 -12.546 17.107 1.00 70.15 111 ASN A C 1
ATOM 806 O O . ASN A 1 113 ? -3.702 -12.470 17.402 1.00 67.66 111 ASN A O 1
ATOM 811 N N . PRO A 1 114 ? -5.584 -11.512 16.600 1.00 67.33 112 PRO A N 1
ATOM 812 C CA . PRO A 1 114 ? -4.905 -10.286 16.169 1.00 66.59 112 PRO A CA 1
ATOM 813 C C . PRO A 1 114 ? -4.500 -9.379 17.329 1.00 66.87 112 PRO A C 1
ATOM 814 O O . PRO A 1 114 ? -5.213 -9.279 18.324 1.00 72.18 112 PRO A O 1
ATOM 818 N N . VAL A 1 115 ? -3.351 -8.728 17.198 1.00 62.71 113 VAL A N 1
ATOM 819 C CA . VAL A 1 115 ? -2.955 -7.697 18.147 1.00 59.71 113 VAL A CA 1
ATOM 820 C C . VAL A 1 115 ? -3.919 -6.523 17.982 1.00 64.41 113 VAL A C 1
ATOM 821 O O . VAL A 1 115 ? -4.030 -5.961 16.893 1.00 71.38 113 VAL A O 1
ATOM 825 N N . PRO A 1 116 ? -4.620 -6.152 19.068 1.00 72.17 114 PRO A N 1
ATOM 826 C CA . PRO A 1 116 ? -5.778 -5.239 19.089 1.00 77.22 114 PRO A CA 1
ATOM 827 C C . PRO A 1 116 ? -5.664 -3.900 18.338 1.00 82.95 114 PRO A C 1
ATOM 828 O O . PRO A 1 116 ? -6.674 -3.447 17.801 1.00 96.42 114 PRO A O 1
ATOM 832 N N . GLY A 1 117 ? -4.494 -3.273 18.306 1.00 66.61 115 GLY A N 1
ATOM 833 C CA . GLY A 1 117 ? -4.384 -1.940 17.729 1.00 71.56 115 GLY A CA 1
ATOM 834 C C . GLY A 1 117 ? -3.844 -1.829 16.307 1.00 70.68 115 GLY A C 1
ATOM 835 O O . GLY A 1 117 ? -3.421 -0.740 15.892 1.00 63.07 115 GLY A O 1
ATOM 836 N N . LEU A 1 118 ? -3.877 -2.931 15.554 1.00 72.50 116 LEU A N 1
ATOM 837 C CA . LEU A 1 118 ? -3.204 -3.002 14.249 1.00 64.88 116 LEU A CA 1
ATOM 838 C C . LEU A 1 118 ? -4.065 -3.589 13.115 1.00 63.28 116 LEU A C 1
ATOM 839 O O . LEU A 1 118 ? -4.822 -4.534 13.327 1.00 65.08 116 LEU A O 1
ATOM 844 N N . ARG A 1 119 ? -3.937 -3.017 11.916 1.00 61.08 117 ARG A N 1
ATOM 845 C CA . ARG A 1 119 ? -4.532 -3.575 10.698 1.00 56.68 117 ARG A CA 1
ATOM 846 C C . ARG A 1 119 ? -3.456 -4.282 9.852 1.00 54.78 117 ARG A C 1
ATOM 847 O O . ARG A 1 119 ? -2.378 -3.714 9.600 1.00 47.43 117 ARG A O 1
ATOM 855 N N . LEU A 1 120 ? -3.744 -5.510 9.417 1.00 57.74 118 LEU A N 1
ATOM 856 C CA . LEU A 1 120 ? -2.825 -6.283 8.572 1.00 52.16 118 LEU A CA 1
ATOM 857 C C . LEU A 1 120 ? -3.154 -6.106 7.096 1.00 51.01 118 LEU A C 1
ATOM 858 O O . LEU A 1 120 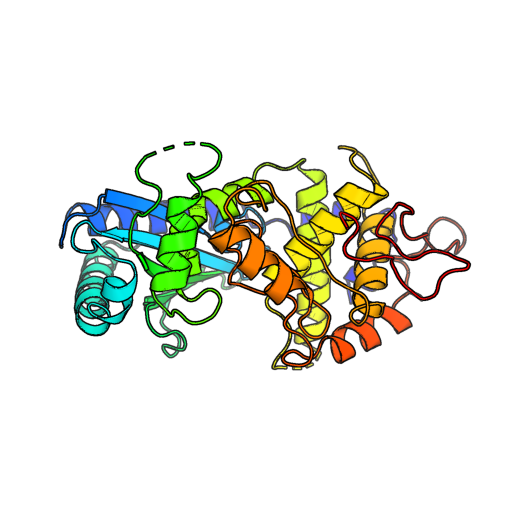? -4.275 -6.347 6.679 1.00 51.72 118 LEU A O 1
ATOM 863 N N . THR A 1 121 ? -2.180 -5.684 6.303 1.00 41.39 119 THR A N 1
ATOM 864 C CA . THR A 1 121 ? -2.377 -5.549 4.859 1.00 44.83 119 THR A CA 1
ATOM 865 C C . THR A 1 121 ? -1.188 -6.101 4.074 1.00 46.57 119 THR A C 1
ATOM 866 O O . THR A 1 121 ? -0.107 -6.324 4.635 1.00 40.51 119 THR A O 1
ATOM 870 N N . PHE A 1 122 ? -1.388 -6.317 2.778 1.00 43.85 120 PHE A N 1
ATOM 871 C CA . PHE A 1 122 ? -0.330 -6.857 1.927 1.00 45.09 120 PHE A CA 1
ATOM 872 C C . PHE A 1 122 ? -0.116 -5.983 0.710 1.00 52.60 120 PHE A C 1
ATOM 873 O O . PHE A 1 122 ? -1.069 -5.699 -0.019 1.00 48.96 120 PHE A O 1
ATOM 881 N N . PRO A 1 123 ? 1.143 -5.587 0.460 1.00 56.52 121 PRO A N 1
ATOM 882 C CA . PRO A 1 123 ? 1.485 -4.923 -0.797 1.00 67.97 121 PRO A CA 1
ATOM 883 C C . PRO A 1 123 ? 1.636 -6.011 -1.849 1.00 79.13 121 PRO A C 1
ATOM 884 O O . PRO A 1 123 ? 1.399 -7.185 -1.547 1.00 79.39 121 PRO A O 1
ATOM 888 N N . GLU A 1 124 ? 2.023 -5.651 -3.065 1.00 87.03 122 GLU A N 1
ATOM 889 C CA . GLU A 1 124 ? 2.390 -6.683 -4.020 1.00 93.31 122 GLU A CA 1
ATOM 890 C C . GLU A 1 124 ? 3.753 -7.252 -3.630 1.00 86.25 122 GLU A C 1
ATOM 891 O O . GLU A 1 124 ? 4.638 -6.524 -3.177 1.00 80.56 122 GLU A O 1
ATOM 897 N N . GLN A 1 125 ? 3.914 -8.559 -3.781 1.00 85.44 123 GLN A N 1
ATOM 898 C CA . GLN A 1 125 ? 5.165 -9.194 -3.405 1.00 86.91 123 GLN A CA 1
ATOM 899 C C . GLN A 1 125 ? 6.285 -8.778 -4.356 1.00 93.10 123 GLN A C 1
ATOM 900 O O . GLN A 1 125 ? 6.431 -9.330 -5.444 1.00 99.20 123 GLN A O 1
ATOM 906 N N . SER A 1 126 ? 7.058 -7.780 -3.935 1.00 92.33 124 SER A N 1
ATOM 907 C CA . SER A 1 126 ? 8.156 -7.249 -4.740 1.00 90.89 124 SER A CA 1
ATOM 908 C C . SER A 1 126 ? 9.437 -8.067 -4.599 1.00 83.23 124 SER A C 1
ATOM 909 O O . SER A 1 126 ? 10.248 -8.126 -5.522 1.00 82.73 124 SER A O 1
ATOM 912 N N . VAL A 1 127 ? 9.621 -8.686 -3.439 1.00 74.84 125 VAL A N 1
ATOM 913 C CA . VAL A 1 127 ? 10.878 -9.353 -3.134 1.00 70.95 125 VAL A CA 1
ATOM 914 C C . VAL A 1 127 ? 10.777 -10.881 -3.153 1.00 70.02 125 VAL A C 1
ATOM 915 O O . VAL A 1 127 ? 10.086 -11.487 -2.327 1.00 59.13 125 VAL A O 1
ATOM 919 N N . PRO A 1 128 ? 11.468 -11.510 -4.111 1.00 74.00 126 PRO A N 1
ATOM 920 C CA . PRO A 1 128 ? 11.584 -12.968 -4.096 1.00 71.15 126 PRO A CA 1
ATOM 921 C C . PRO A 1 128 ? 12.299 -13.383 -2.818 1.00 59.68 126 PRO A C 1
ATOM 922 O O . PRO A 1 128 ? 13.210 -12.677 -2.378 1.00 55.79 126 PRO A O 1
ATOM 926 N N . GLY A 1 129 ? 11.883 -14.494 -2.224 1.00 54.53 127 GLY A N 1
ATOM 927 C CA . GLY A 1 129 ? 12.495 -14.959 -0.994 1.00 55.22 127 GLY A CA 1
ATOM 928 C C . GLY A 1 129 ? 11.965 -14.270 0.249 1.00 52.21 127 GLY A C 1
ATOM 929 O O . GLY A 1 129 ? 12.524 -14.427 1.334 1.00 47.90 127 GLY A O 1
ATOM 930 N N . ALA A 1 130 ? 10.883 -13.509 0.105 1.00 43.63 128 ALA A N 1
ATOM 931 C CA . ALA A 1 130 ? 10.302 -12.818 1.252 1.00 42.90 128 ALA A CA 1
ATOM 932 C C . ALA A 1 130 ? 8.786 -12.769 1.172 1.00 42.49 128 ALA A C 1
ATOM 933 O O . ALA A 1 130 ? 8.216 -12.642 0.090 1.00 50.46 128 ALA A O 1
ATOM 935 N N . LEU A 1 131 ? 8.139 -12.880 2.329 1.00 39.51 129 LEU A N 1
ATOM 936 C CA . LEU A 1 131 ? 6.712 -12.591 2.440 1.00 41.79 129 LEU A CA 1
ATOM 937 C C . LEU A 1 131 ? 6.539 -11.223 3.095 1.00 42.84 129 LEU A C 1
ATOM 938 O O . LEU A 1 131 ? 6.839 -11.031 4.278 1.00 38.96 129 LEU A O 1
ATOM 943 N N . GLN A 1 132 ? 6.067 -10.264 2.314 1.00 34.77 130 GLN A N 1
ATOM 944 C CA . GLN A 1 132 ? 5.929 -8.913 2.820 1.00 34.26 130 GLN A CA 1
ATOM 945 C C . GLN A 1 132 ? 4.488 -8.598 3.186 1.00 36.94 130 GLN A C 1
ATOM 946 O O . GLN A 1 132 ? 3.552 -8.979 2.479 1.00 40.82 130 GLN A O 1
ATOM 952 N N . PHE A 1 133 ? 4.328 -7.904 4.308 1.00 37.80 131 PHE A N 1
ATOM 953 C CA . PHE A 1 133 ? 3.011 -7.466 4.754 1.00 40.76 131 PHE A CA 1
ATOM 954 C C . PHE A 1 133 ? 3.191 -6.206 5.580 1.00 38.82 131 PHE A C 1
ATOM 955 O O . PHE A 1 133 ? 4.317 -5.848 5.958 1.00 37.97 131 PHE A O 1
ATOM 963 N N . ARG A 1 134 ? 2.098 -5.511 5.841 1.00 35.52 132 ARG A N 1
ATOM 964 C CA . ARG A 1 134 ? 2.200 -4.300 6.633 1.00 31.16 132 ARG A CA 1
ATOM 965 C C . ARG A 1 134 ? 1.288 -4.328 7.849 1.00 41.94 132 ARG A C 1
ATOM 966 O O . ARG A 1 134 ? 0.152 -4.801 7.777 1.00 40.73 132 ARG A O 1
ATOM 974 N N . LEU A 1 135 ? 1.804 -3.831 8.970 1.00 40.15 133 LEU A N 1
ATOM 975 C CA . LEU A 1 135 ? 0.984 -3.588 10.147 1.00 43.51 133 LEU A CA 1
ATOM 976 C C . LEU A 1 135 ? 0.829 -2.082 10.324 1.00 42.51 133 LEU A C 1
ATOM 977 O O . LEU A 1 135 ? 1.808 -1.380 10.546 1.00 39.59 133 LEU A O 1
ATOM 982 N N . THR A 1 136 ? -0.403 -1.594 10.200 1.00 41.02 134 THR A N 1
ATOM 983 C CA . THR A 1 136 ? -0.694 -0.166 10.328 1.00 48.76 134 THR A CA 1
ATOM 984 C C . THR A 1 136 ? -1.541 0.084 11.567 1.00 54.28 134 THR A C 1
ATOM 985 O O . THR A 1 136 ? -2.432 -0.706 11.880 1.00 51.59 134 THR A O 1
ATOM 989 N N . SER A 1 137 ? -1.282 1.182 12.271 1.00 54.73 135 SER A N 1
ATOM 990 C CA . SER A 1 137 ? -2.134 1.550 13.402 1.00 53.33 135 SER A CA 1
ATOM 991 C C . SER A 1 137 ? -3.527 1.989 12.948 1.00 54.85 135 SER A C 1
ATOM 992 O O . SER A 1 137 ? -3.742 2.391 11.804 1.00 53.84 135 SER A O 1
ATOM 995 N N . VAL A 1 138 ? -4.474 1.950 13.867 1.00 62.90 136 VAL A N 1
ATOM 996 C CA . VAL A 1 138 ? -5.810 2.464 13.580 1.00 68.38 136 VAL A CA 1
ATOM 997 C C . VAL A 1 138 ? -5.787 3.965 13.252 1.00 69.76 136 VAL A C 1
ATOM 998 O O . VAL A 1 138 ? -6.720 4.488 12.655 1.00 72.24 136 VAL A O 1
ATOM 1002 N N . ASP A 1 139 ? -4.678 4.626 13.584 1.00 73.67 137 ASP A N 1
ATOM 1003 C CA . ASP A 1 139 ? -4.580 6.094 13.634 1.00 78.55 137 ASP A CA 1
ATOM 1004 C C . ASP A 1 139 ? -4.898 6.976 12.406 1.00 75.15 137 ASP A C 1
ATOM 1005 O O . ASP A 1 139 ? -5.644 7.938 12.566 1.00 93.53 137 ASP A O 1
ATOM 1010 N N . LEU A 1 140 ? -4.362 6.732 11.207 1.00 65.52 138 LEU A N 1
ATOM 1011 C CA . LEU A 1 140 ? -3.404 5.693 10.833 1.00 52.41 138 LEU A CA 1
ATOM 1012 C C . LEU A 1 140 ? -2.010 6.328 10.719 1.00 54.06 138 LEU A C 1
ATOM 1013 O O . LEU A 1 140 ? -1.432 6.430 9.629 1.00 54.02 138 LEU A O 1
ATOM 1018 N N . GLU A 1 141 ? -1.473 6.771 11.840 1.00 50.90 139 GLU A N 1
ATOM 1019 C CA . GLU A 1 141 ? -0.267 7.592 11.818 1.00 46.55 139 GLU A CA 1
ATOM 1020 C C . GLU A 1 141 ? 1.037 6.811 11.809 1.00 45.02 139 GLU A C 1
ATOM 1021 O O . GLU A 1 141 ? 2.108 7.376 11.556 1.00 49.45 139 GLU A O 1
ATOM 1027 N N . ASP A 1 142 ? 0.963 5.508 12.063 1.00 48.45 140 ASP A N 1
ATOM 1028 C CA . ASP A 1 142 ? 2.174 4.694 12.093 1.00 45.50 140 ASP A CA 1
ATOM 1029 C C . ASP A 1 142 ? 1.976 3.361 11.404 1.00 46.95 140 ASP A C 1
ATOM 1030 O O . ASP A 1 142 ? 0.900 2.772 11.459 1.00 43.66 140 ASP A O 1
ATOM 1035 N N . TRP A 1 143 ? 3.021 2.879 10.753 1.00 34.81 141 TRP A N 1
ATOM 1036 C CA . TRP A 1 143 ? 2.935 1.571 10.105 1.00 37.64 141 TRP A CA 1
ATOM 1037 C C . TRP A 1 143 ? 4.305 0.937 9.991 1.00 41.78 141 TRP A C 1
ATOM 1038 O O . TRP A 1 143 ? 5.329 1.624 10.060 1.00 37.90 141 TRP A O 1
ATOM 1049 N N . MET A 1 144 ? 4.318 -0.380 9.821 1.00 41.94 142 MET A N 1
ATOM 1050 C CA . MET A 1 144 ? 5.565 -1.127 9.722 1.00 40.26 142 MET A CA 1
ATOM 1051 C C . MET A 1 144 ? 5.465 -2.073 8.541 1.00 36.09 142 MET A C 1
ATOM 1052 O O . MET A 1 144 ? 4.565 -2.938 8.484 1.00 33.43 142 MET A O 1
ATOM 1057 N N . ASP A 1 145 ? 6.345 -1.886 7.568 1.00 28.78 143 ASP A N 1
ATOM 1058 C CA . ASP A 1 145 ? 6.406 -2.829 6.458 1.00 31.13 143 ASP A CA 1
ATOM 1059 C C . ASP A 1 145 ? 7.303 -3.990 6.836 1.00 39.28 143 ASP A C 1
ATOM 1060 O O . ASP A 1 145 ? 8.526 -3.834 6.891 1.00 34.33 143 ASP A O 1
ATOM 1065 N N . VAL A 1 146 ? 6.698 -5.149 7.102 1.00 31.23 144 VAL A N 1
ATOM 1066 C CA . VAL A 1 146 ? 7.464 -6.318 7.546 1.00 38.57 144 VAL A CA 1
ATOM 1067 C C . VAL A 1 146 ? 7.884 -7.226 6.390 1.00 36.90 144 VAL A C 1
ATOM 1068 O O . VAL A 1 146 ? 7.083 -7.536 5.527 1.00 33.92 144 VAL A O 1
ATOM 1072 N N . SER A 1 147 ? 9.143 -7.655 6.378 1.00 33.51 145 SER A N 1
ATOM 1073 C CA . SER A 1 147 ? 9.593 -8.676 5.438 1.00 34.58 145 SER A CA 1
ATOM 1074 C C . SER A 1 147 ? 9.944 -9.954 6.210 1.00 33.41 145 SER A C 1
ATOM 1075 O O . SER A 1 147 ? 10.893 -9.981 7.009 1.00 35.63 145 SER A O 1
ATOM 1078 N N . LEU A 1 148 ? 9.181 -11.011 5.960 1.00 31.44 146 LEU A N 1
ATOM 1079 C CA . LEU A 1 148 ? 9.404 -12.289 6.622 1.00 29.56 146 LEU A CA 1
ATOM 1080 C C . LEU A 1 148 ? 10.329 -13.126 5.728 1.00 33.59 146 LEU A C 1
ATOM 1081 O O . LEU A 1 148 ? 9.995 -13.433 4.591 1.00 35.38 146 LEU A O 1
ATOM 1086 N N . VAL A 1 149 ? 11.512 -13.459 6.233 1.00 32.06 147 VAL A N 1
ATOM 1087 C CA . VAL A 1 149 ? 12.551 -14.023 5.381 1.00 28.24 147 VAL A CA 1
ATOM 1088 C C . VAL A 1 149 ? 13.166 -15.287 5.993 1.00 31.95 147 VAL A C 1
ATOM 1089 O O . VAL A 1 149 ? 13.814 -15.232 7.042 1.00 34.64 147 VAL A O 1
ATOM 1093 N N . PRO A 1 150 ? 12.950 -16.436 5.339 1.00 31.10 148 PRO A N 1
ATOM 1094 C CA . PRO A 1 150 ? 13.574 -17.697 5.744 1.00 30.76 148 PRO A CA 1
ATOM 1095 C C . PRO A 1 150 ? 15.055 -17.631 5.391 1.00 34.35 148 PRO A C 1
ATOM 1096 O O . PRO A 1 150 ? 15.375 -17.075 4.348 1.00 36.70 148 PRO A O 1
ATOM 1100 N N . ALA A 1 151 ? 15.931 -18.207 6.204 1.00 35.26 149 ALA A N 1
ATOM 1101 C CA . ALA A 1 151 ? 17.365 -18.140 5.900 1.00 29.17 149 ALA A CA 1
ATOM 1102 C C . ALA A 1 151 ? 18.134 -19.297 6.494 1.00 34.49 149 ALA A C 1
ATOM 1103 O O . ALA A 1 151 ? 17.667 -19.967 7.410 1.00 36.96 149 ALA A O 1
ATOM 1105 N N . PHE A 1 152 ? 19.333 -19.497 5.955 1.00 36.82 150 PHE A N 1
ATOM 1106 C CA . PHE A 1 152 ? 20.262 -20.524 6.381 1.00 37.79 150 PHE A CA 1
ATOM 1107 C C . PHE A 1 152 ? 21.108 -19.963 7.514 1.00 38.94 150 PHE A C 1
ATOM 1108 O O . PHE A 1 152 ? 21.660 -18.874 7.398 1.00 33.88 150 PHE A O 1
ATOM 1116 N N . ASN A 1 153 ? 21.179 -20.688 8.625 1.00 34.15 151 ASN A N 1
ATOM 1117 C CA . ASN A 1 153 ? 21.904 -20.207 9.791 1.00 34.17 151 ASN A CA 1
ATOM 1118 C C . ASN A 1 153 ? 23.398 -20.525 9.703 1.00 35.13 151 ASN A C 1
ATOM 1119 O O . ASN A 1 153 ? 23.888 -21.382 10.430 1.00 39.89 151 ASN A O 1
ATOM 1124 N N . VAL A 1 154 ? 24.114 -19.849 8.816 1.00 33.54 152 VAL A N 1
ATOM 1125 C CA . VAL A 1 154 ? 25.539 -20.135 8.627 1.00 37.18 152 VAL A CA 1
ATOM 1126 C C . VAL A 1 154 ? 26.358 -19.711 9.850 1.00 42.14 152 VAL A C 1
ATOM 1127 O O . VAL A 1 154 ? 27.439 -20.246 10.094 1.00 45.34 152 VAL A O 1
ATOM 1131 N N . LEU A 1 155 ? 25.841 -18.763 10.627 1.00 39.81 153 LEU A N 1
ATOM 1132 C CA . LEU A 1 155 ? 26.549 -18.274 11.816 1.00 38.40 153 LEU A CA 1
ATOM 1133 C C . LEU A 1 155 ? 26.440 -19.173 13.067 1.00 44.72 153 LEU A C 1
ATOM 1134 O O . LEU A 1 155 ? 27.140 -18.937 14.063 1.00 45.88 153 LEU A O 1
ATOM 1139 N N . GLY A 1 156 ? 25.585 -20.198 13.029 1.00 46.99 154 GLY A N 1
ATOM 1140 C CA . GLY A 1 156 ? 25.444 -21.093 14.175 1.00 45.62 154 GLY A CA 1
ATOM 1141 C C . GLY A 1 156 ? 24.945 -20.342 15.404 1.00 52.80 154 GLY A C 1
ATOM 1142 O O . GLY A 1 156 ? 23.921 -19.665 15.344 1.00 56.50 154 GLY A O 1
ATOM 1143 N N . GLN A 1 157 ? 25.664 -20.450 16.519 1.00 53.23 155 GLN A N 1
ATOM 1144 C CA . GLN A 1 157 ? 25.268 -19.748 17.745 1.00 53.63 155 GLN A CA 1
ATOM 1145 C C . GLN A 1 157 ? 26.259 -18.670 18.190 1.00 51.69 155 GLN A C 1
ATOM 1146 O O . GLN A 1 157 ? 26.623 -17.783 17.415 1.00 55.48 155 GLN A O 1
ATOM 1152 N N . VAL A 1 162 ? 31.305 -11.966 18.092 1.00 69.20 160 VAL A N 1
ATOM 1153 C CA . VAL A 1 162 ? 32.207 -12.959 17.517 1.00 67.37 160 VAL A CA 1
ATOM 1154 C C . VAL A 1 162 ? 32.394 -12.728 16.015 1.00 62.10 160 VAL A C 1
ATOM 1155 O O . VAL A 1 162 ? 31.420 -12.747 15.253 1.00 48.33 160 VAL A O 1
ATOM 1159 N N . LYS A 1 163 ? 33.639 -12.501 15.591 1.00 51.40 161 LYS A N 1
ATOM 1160 C CA . LYS A 1 163 ? 33.941 -12.422 14.162 1.00 51.66 161 LYS A CA 1
ATOM 1161 C C . LYS A 1 163 ? 33.746 -13.803 13.560 1.00 44.81 161 LYS A C 1
ATOM 1162 O O . LYS A 1 163 ? 34.285 -14.783 14.073 1.00 46.58 161 LYS A O 1
ATOM 1168 N N . PRO A 1 164 ? 32.964 -13.887 12.474 1.00 43.52 162 PRO A N 1
ATOM 1169 C CA . PRO A 1 164 ? 32.740 -15.170 11.793 1.00 43.20 162 PRO A CA 1
ATOM 1170 C C . PRO A 1 164 ? 34.056 -15.760 11.274 1.00 47.29 162 PRO A C 1
ATOM 1171 O O . PRO A 1 164 ? 34.961 -15.001 10.905 1.00 43.61 162 PRO A O 1
ATOM 1175 N N . LYS A 1 165 ? 34.165 -17.087 11.270 1.00 48.06 163 LYS A N 1
ATOM 1176 C CA . LYS A 1 165 ? 35.257 -17.768 10.588 1.00 46.55 163 LYS A CA 1
ATOM 1177 C C . LYS A 1 165 ? 35.179 -17.389 9.121 1.00 46.12 163 LYS A C 1
ATOM 1178 O O . LYS A 1 165 ? 34.084 -17.290 8.573 1.00 40.99 163 LYS A O 1
ATOM 1184 N N . PRO A 1 166 ? 36.337 -17.197 8.471 1.00 45.24 164 PRO A N 1
ATOM 1185 C CA . PRO A 1 166 ? 36.340 -16.766 7.068 1.00 48.86 164 PRO A CA 1
ATOM 1186 C C . PRO A 1 166 ? 35.644 -17.771 6.144 1.00 49.28 164 PRO A C 1
ATOM 1187 O O . PRO A 1 166 ? 35.152 -17.387 5.084 1.00 42.68 164 PRO A O 1
ATOM 1191 N N . GLN A 1 167 ? 35.603 -19.037 6.551 1.00 40.32 165 GLN A N 1
ATOM 1192 C CA . GLN A 1 167 ? 34.923 -20.070 5.786 1.00 40.50 165 GLN A CA 1
ATOM 1193 C C . GLN A 1 167 ? 33.450 -19.707 5.539 1.00 42.19 165 GLN A C 1
ATOM 1194 O O . GLN A 1 167 ? 32.875 -20.086 4.520 1.00 38.57 165 GLN A O 1
ATOM 1200 N N . VAL A 1 168 ? 32.851 -18.980 6.478 1.00 33.28 166 VAL A N 1
ATOM 1201 C CA . VAL A 1 168 ? 31.471 -18.520 6.351 1.00 38.82 166 VAL A CA 1
ATOM 1202 C C . VAL A 1 168 ? 31.287 -17.725 5.058 1.00 45.51 166 VAL A C 1
ATOM 1203 O O . VAL A 1 168 ? 30.268 -17.853 4.363 1.00 36.44 166 VAL A O 1
ATOM 1207 N N . TYR A 1 169 ? 32.277 -16.890 4.748 1.00 39.13 167 TYR A N 1
ATOM 1208 C CA . TYR A 1 169 ? 32.205 -16.021 3.569 1.00 32.21 167 TYR A CA 1
ATOM 1209 C C . TYR A 1 169 ? 32.821 -16.637 2.305 1.00 35.05 167 TYR A C 1
ATOM 1210 O O . TYR A 1 169 ? 32.385 -16.325 1.198 1.00 40.54 167 TYR A O 1
ATOM 1219 N N . SER A 1 170 ? 33.824 -17.500 2.451 1.00 39.07 168 SER A N 1
ATOM 1220 C CA . SER A 1 170 ? 34.352 -18.193 1.273 1.00 40.83 168 SER A CA 1
ATOM 1221 C C . SER A 1 170 ? 33.302 -19.157 0.715 1.00 43.90 168 SER A C 1
ATOM 1222 O O . SER A 1 170 ? 33.145 -19.284 -0.498 1.00 42.43 168 SER A O 1
ATOM 1225 N N . THR A 1 171 ? 32.569 -19.820 1.604 1.00 37.78 169 THR A N 1
ATOM 1226 C CA . THR A 1 171 ? 31.457 -20.654 1.155 1.00 43.00 169 THR A CA 1
ATOM 1227 C C . THR A 1 171 ? 30.368 -19.816 0.486 1.00 36.43 169 THR A C 1
ATOM 1228 O O . THR A 1 171 ? 29.798 -20.249 -0.514 1.00 37.66 169 THR A O 1
ATOM 1232 N N . LEU A 1 172 ? 30.105 -18.610 1.006 1.00 35.62 170 LEU A N 1
ATOM 1233 C CA . LEU A 1 172 ? 29.147 -17.698 0.381 1.00 34.43 170 LEU A CA 1
ATOM 1234 C C . LEU A 1 172 ? 29.552 -17.391 -1.057 1.00 39.85 170 LEU A C 1
ATOM 1235 O O . LEU A 1 172 ? 28.712 -17.376 -1.959 1.00 35.62 170 LEU A O 1
ATOM 1240 N N . LEU A 1 173 ? 30.844 -17.152 -1.268 1.00 33.72 171 LEU A N 1
ATOM 1241 C CA . LEU A 1 173 ? 31.354 -16.858 -2.600 1.00 37.44 171 LEU A CA 1
ATOM 1242 C C . LEU A 1 173 ? 31.205 -18.058 -3.539 1.00 36.89 171 LEU A C 1
ATOM 1243 O O . LEU A 1 173 ? 30.959 -17.900 -4.735 1.00 44.44 171 LEU A O 1
ATOM 1248 N N . ASN A 1 174 ? 31.374 -19.260 -3.001 1.00 34.82 172 ASN A N 1
ATOM 1249 C CA . ASN A 1 174 ? 31.251 -20.470 -3.804 1.00 38.04 172 ASN A CA 1
ATOM 1250 C C . ASN A 1 174 ? 29.792 -20.752 -4.204 1.00 36.38 172 ASN A C 1
ATOM 1251 O O . ASN A 1 174 ? 29.531 -21.535 -5.122 1.00 40.51 172 ASN A O 1
ATOM 1256 N N . SER A 1 175 ? 28.858 -20.128 -3.495 1.00 36.03 173 SER A N 1
ATOM 1257 C CA . SER A 1 175 ? 27.437 -20.302 -3.779 1.00 41.07 173 SER A CA 1
ATOM 1258 C C . SER A 1 175 ? 27.033 -19.663 -5.100 1.00 44.14 173 SER A C 1
ATOM 1259 O O . SER A 1 175 ? 25.963 -19.959 -5.616 1.00 38.39 173 SER A O 1
ATOM 1262 N N . GLY A 1 176 ? 27.887 -18.790 -5.642 1.00 46.47 174 GLY A N 1
ATOM 1263 C CA . GLY A 1 176 ? 27.594 -18.097 -6.887 1.00 47.55 174 GLY A CA 1
ATOM 1264 C C . GLY A 1 176 ? 26.435 -17.114 -6.773 1.00 40.22 174 GLY A C 1
ATOM 1265 O O . GLY A 1 176 ? 25.802 -16.755 -7.768 1.00 40.07 174 GLY A O 1
ATOM 1266 N N . CYS A 1 177 ? 26.159 -16.672 -5.553 1.00 35.47 175 CYS A N 1
ATOM 1267 C CA . CYS A 1 177 ? 24.982 -15.859 -5.296 1.00 40.61 175 CYS A CA 1
ATOM 1268 C C . CYS A 1 177 ? 25.109 -14.451 -5.882 1.00 41.36 175 CYS A C 1
ATOM 1269 O O . CYS A 1 177 ? 26.208 -13.974 -6.155 1.00 37.74 175 CYS A O 1
ATOM 1272 N N . GLN A 1 178 ? 23.967 -13.802 -6.081 1.00 37.17 176 GLN A N 1
ATOM 1273 C CA . GLN A 1 178 ? 23.932 -12.374 -6.413 1.00 39.47 176 GLN A CA 1
ATOM 1274 C C . GLN A 1 178 ? 24.370 -11.567 -5.194 1.00 38.92 176 GLN A C 1
ATOM 1275 O O . GLN A 1 178 ? 24.395 -12.094 -4.078 1.00 35.85 176 GLN A O 1
ATOM 1281 N N . GLY A 1 179 ? 24.731 -10.296 -5.398 1.00 36.44 177 GLY A N 1
ATOM 1282 C CA . GLY A 1 179 ? 25.146 -9.445 -4.290 1.00 36.34 177 GLY A CA 1
ATOM 1283 C C . GLY A 1 179 ? 24.088 -9.263 -3.217 1.00 34.98 177 GLY A C 1
ATOM 1284 O O . GLY A 1 179 ? 22.951 -8.918 -3.519 1.00 35.28 177 GLY A O 1
ATOM 1285 N N . GLY A 1 180 ? 24.449 -9.507 -1.960 1.00 30.31 178 GLY A N 1
ATOM 1286 C CA . GLY A 1 180 ? 23.484 -9.403 -0.878 1.00 30.35 178 GLY A CA 1
ATOM 1287 C C . GLY A 1 180 ? 22.312 -10.385 -0.926 1.00 36.79 178 GLY A C 1
ATOM 1288 O O . GLY A 1 180 ? 21.337 -10.231 -0.184 1.00 33.22 178 GLY A O 1
ATOM 1289 N N . GLU A 1 181 ? 22.387 -11.380 -1.804 1.00 33.21 179 GLU A N 1
ATOM 1290 C CA . GLU A 1 181 ? 21.314 -12.352 -1.916 1.00 34.14 179 GLU A CA 1
ATOM 1291 C C . GLU A 1 181 ? 21.086 -13.085 -0.588 1.00 35.56 179 GLU A C 1
ATOM 1292 O O . GLU A 1 181 ? 19.957 -13.423 -0.256 1.00 30.94 179 GLU A O 1
ATOM 1298 N N . HIS A 1 182 ? 22.146 -13.292 0.189 1.00 31.80 180 HIS A N 1
ATOM 1299 C CA . HIS A 1 182 ? 22.010 -13.952 1.489 1.00 27.96 180 HIS A CA 1
ATOM 1300 C C . HIS A 1 182 ? 22.251 -13.022 2.670 1.00 26.43 180 HIS A C 1
ATOM 1301 O O . HIS A 1 182 ? 22.636 -13.472 3.759 1.00 32.50 180 HIS A O 1
ATOM 1308 N N . ALA A 1 183 ? 21.965 -11.736 2.456 1.00 29.24 181 ALA A N 1
ATOM 1309 C CA . ALA A 1 183 ? 22.159 -10.708 3.480 1.00 28.21 181 ALA A CA 1
ATOM 1310 C C . ALA A 1 183 ? 21.448 -11.069 4.786 1.00 29.11 181 ALA A C 1
ATOM 1311 O O . ALA A 1 183 ? 21.937 -10.759 5.854 1.00 29.88 181 ALA A O 1
ATOM 1313 N N . ALA A 1 184 ? 20.291 -11.727 4.700 1.00 33.11 182 ALA A N 1
ATOM 1314 C CA . ALA A 1 184 ? 19.525 -12.090 5.899 1.00 31.15 182 ALA A CA 1
ATOM 1315 C C . ALA A 1 184 ? 20.266 -13.025 6.862 1.00 33.81 182 ALA A C 1
ATOM 1316 O O . ALA A 1 184 ? 20.048 -12.963 8.079 1.00 34.14 182 ALA A O 1
ATOM 1318 N N . CYS A 1 185 ? 21.116 -13.897 6.317 1.00 33.41 183 CYS A N 1
ATOM 1319 C CA . CYS A 1 185 ? 21.926 -14.795 7.133 1.00 34.60 183 CYS A CA 1
ATOM 1320 C C . CYS A 1 185 ? 22.769 -14.058 8.169 1.00 40.04 183 CYS A C 1
ATOM 1321 O O . CYS A 1 185 ? 23.072 -14.598 9.236 1.00 33.29 183 CYS A O 1
ATOM 1324 N N . PHE A 1 186 ? 23.153 -12.828 7.838 1.00 32.25 184 PHE A N 1
ATOM 1325 C CA . PHE A 1 186 ? 24.076 -12.048 8.666 1.00 30.54 184 PHE A CA 1
ATOM 1326 C C . PHE A 1 186 ? 23.372 -10.917 9.402 1.00 31.41 184 PHE A C 1
ATOM 1327 O O . PHE A 1 186 ? 24.009 -9.958 9.832 1.00 30.96 184 PHE A O 1
ATOM 1335 N N . THR A 1 187 ? 22.054 -11.033 9.545 1.00 29.00 185 THR A N 1
ATOM 1336 C CA . THR A 1 187 ? 21.270 -9.989 10.183 1.00 28.73 185 THR A CA 1
ATOM 1337 C C . THR A 1 187 ? 21.726 -9.676 11.608 1.00 28.28 185 THR A C 1
ATOM 1338 O O . THR A 1 187 ? 21.754 -8.508 12.013 1.00 31.58 185 THR A O 1
ATOM 1342 N N . GLU A 1 188 ? 22.094 -10.708 12.368 1.00 28.51 186 GLU A N 1
ATOM 1343 C CA . GLU A 1 188 ? 22.604 -10.490 13.725 1.00 33.90 186 GLU A CA 1
ATOM 1344 C C . GLU A 1 188 ? 23.816 -9.555 13.743 1.00 39.54 186 GLU A C 1
ATOM 1345 O O . GLU A 1 188 ? 23.951 -8.704 14.627 1.00 36.95 186 GLU A O 1
ATOM 1351 N N . LEU A 1 189 ? 24.682 -9.700 12.751 1.00 35.51 187 LEU A N 1
ATOM 1352 C CA . LEU A 1 189 ? 25.894 -8.896 12.692 1.00 34.61 187 LEU A CA 1
ATOM 1353 C C . LEU A 1 189 ? 25.525 -7.481 12.274 1.00 34.68 187 LEU A C 1
ATOM 1354 O O . LEU A 1 189 ? 26.094 -6.500 12.766 1.00 32.63 187 LEU A O 1
ATOM 1359 N N . ARG A 1 190 ? 24.590 -7.379 11.340 1.00 34.25 188 ARG A N 1
ATOM 1360 C CA . ARG A 1 190 ? 24.203 -6.072 10.815 1.00 38.44 188 ARG A CA 1
ATOM 1361 C C . ARG A 1 190 ? 23.499 -5.235 11.884 1.00 37.53 188 ARG A C 1
ATOM 1362 O O . ARG A 1 190 ? 23.765 -4.036 12.023 1.00 32.41 188 ARG A O 1
ATOM 1370 N N . ARG A 1 191 ? 22.617 -5.884 12.640 1.00 38.61 189 ARG A N 1
ATOM 1371 C CA . ARG A 1 191 ? 21.898 -5.259 13.746 1.00 41.00 189 ARG A CA 1
ATOM 1372 C C . ARG A 1 191 ? 22.850 -4.800 14.850 1.00 40.68 189 ARG A C 1
ATOM 1373 O O . ARG A 1 191 ? 22.714 -3.696 15.377 1.00 39.49 189 ARG A O 1
ATOM 1381 N N . ASN A 1 192 ? 23.823 -5.639 15.195 1.00 36.36 190 ASN A N 1
ATOM 1382 C CA . ASN A 1 192 ? 24.824 -5.250 16.180 1.00 40.47 190 ASN A CA 1
ATOM 1383 C C . ASN A 1 192 ? 25.686 -4.081 15.720 1.00 37.47 190 ASN A C 1
ATOM 1384 O O . ASN A 1 192 ? 26.010 -3.209 16.520 1.00 38.79 190 ASN A O 1
ATOM 1389 N N . PHE A 1 193 ? 26.025 -4.050 14.433 1.00 36.84 191 PHE A N 1
ATOM 1390 C CA . PHE A 1 193 ? 26.824 -2.954 13.891 1.00 36.26 191 PHE A CA 1
ATOM 1391 C C . PHE A 1 193 ? 26.158 -1.580 14.050 1.00 31.28 191 PHE A C 1
ATOM 1392 O O . PHE A 1 193 ? 26.825 -0.603 14.378 1.00 33.14 191 PHE A O 1
ATOM 1400 N N . VAL A 1 194 ? 24.851 -1.514 13.799 1.00 31.69 192 VAL A N 1
ATOM 1401 C CA . VAL A 1 194 ? 24.133 -0.234 13.814 1.00 31.78 192 VAL A CA 1
ATOM 1402 C C . VAL A 1 194 ? 23.467 0.064 15.156 1.00 38.99 192 VAL A C 1
ATOM 1403 O O . VAL A 1 194 ? 23.489 1.207 15.635 1.00 32.81 192 VAL A O 1
ATOM 1407 N N . ASN A 1 195 ? 22.870 -0.959 15.768 1.00 31.58 193 ASN A N 1
ATOM 1408 C CA . ASN A 1 195 ? 22.081 -0.745 16.982 1.00 34.87 193 ASN A CA 1
ATOM 1409 C C . ASN A 1 195 ? 22.913 -0.462 18.220 1.00 37.92 193 ASN A C 1
ATOM 1410 O O . ASN A 1 195 ? 22.491 0.276 19.114 1.00 38.29 193 ASN A O 1
ATOM 1415 N N . ILE A 1 196 ? 24.086 -1.075 18.287 1.00 34.57 194 ILE A N 1
ATOM 1416 C CA . ILE A 1 196 ? 24.938 -0.918 19.448 1.00 37.24 194 ILE A CA 1
ATOM 1417 C C . ILE A 1 196 ? 25.875 0.273 19.235 1.00 38.97 194 ILE A C 1
ATOM 1418 O O . ILE A 1 196 ? 27.086 0.120 19.043 1.00 41.24 194 ILE A O 1
ATOM 1423 N N . ARG A 1 197 ? 25.287 1.462 19.277 1.00 37.66 195 ARG A N 1
ATOM 1424 C CA . ARG A 1 197 ? 25.992 2.718 19.008 1.00 36.30 195 ARG A CA 1
ATOM 1425 C C . ARG A 1 197 ? 25.496 3.785 19.985 1.00 43.32 195 ARG A C 1
ATOM 1426 O O . ARG A 1 197 ? 24.379 3.674 20.496 1.00 37.38 195 ARG A O 1
ATOM 1434 N N . PRO A 1 198 ? 26.318 4.827 20.245 1.00 44.42 196 PRO A N 1
ATOM 1435 C CA . PRO A 1 198 ? 25.884 5.922 21.126 1.00 41.11 196 PRO A CA 1
ATOM 1436 C C . PRO A 1 198 ? 24.543 6.464 20.668 1.00 33.42 196 PRO A C 1
ATOM 1437 O O . PRO A 1 198 ? 24.315 6.600 19.463 1.00 35.49 196 PRO A O 1
ATOM 1441 N N . ALA A 1 199 ? 23.667 6.755 21.623 1.00 38.08 197 ALA A N 1
ATOM 1442 C CA . ALA A 1 199 ? 22.300 7.169 21.330 1.00 42.19 197 ALA A CA 1
ATOM 1443 C C . ALA A 1 199 ? 22.255 8.363 20.366 1.00 38.88 197 ALA A C 1
ATOM 1444 O O . ALA A 1 199 ? 21.447 8.399 19.440 1.00 37.25 197 ALA A O 1
ATOM 1446 N N . LYS A 1 200 ? 23.158 9.320 20.549 1.00 38.21 198 LYS A N 1
ATOM 1447 C CA . LYS A 1 200 ? 23.102 10.513 19.716 1.00 34.58 198 LYS A CA 1
ATOM 1448 C C . LYS A 1 200 ? 23.503 10.207 18.275 1.00 30.92 198 LYS A C 1
ATOM 1449 O O . LYS A 1 200 ? 22.956 10.790 17.344 1.00 36.26 198 LYS A O 1
ATOM 1455 N N . LEU A 1 201 ? 24.420 9.262 18.085 1.00 34.10 199 LEU A N 1
ATOM 1456 C CA . LEU A 1 201 ? 24.729 8.807 16.722 1.00 35.83 199 LEU A CA 1
ATOM 1457 C C . LEU A 1 201 ? 23.472 8.246 16.049 1.00 32.08 199 LEU A C 1
ATOM 1458 O O . LEU A 1 201 ? 23.215 8.485 14.863 1.00 31.81 199 LEU A O 1
ATOM 1463 N N . LYS A 1 202 ? 22.669 7.516 16.814 1.00 30.85 200 LYS A N 1
ATOM 1464 C CA . LYS A 1 202 ? 21.447 6.965 16.243 1.00 32.98 200 LYS A CA 1
ATOM 1465 C C . LYS A 1 202 ? 20.415 8.061 15.957 1.00 32.54 200 LYS A C 1
ATOM 1466 O O . LYS A 1 202 ? 19.674 7.986 14.976 1.00 32.90 200 LYS A O 1
ATOM 1472 N N . ASN A 1 203 ? 20.397 9.098 16.791 1.00 37.03 201 ASN A N 1
ATOM 1473 C CA . ASN A 1 203 ? 19.591 10.279 16.503 1.00 30.66 201 ASN A CA 1
ATOM 1474 C C . ASN A 1 203 ? 20.007 10.957 15.194 1.00 31.07 201 ASN A C 1
ATOM 1475 O O . ASN A 1 203 ? 19.163 11.405 14.429 1.00 33.02 201 ASN A O 1
ATOM 1480 N N . LEU A 1 204 ? 21.309 11.024 14.940 1.00 28.07 202 LEU A N 1
ATOM 1481 C CA . LEU A 1 204 ? 21.814 11.622 13.706 1.00 29.24 202 LEU A CA 1
ATOM 1482 C C . LEU A 1 204 ? 21.380 10.795 12.515 1.00 29.46 202 LEU A C 1
ATOM 1483 O O . LEU A 1 204 ? 21.018 11.345 11.468 1.00 33.40 202 LEU A O 1
ATOM 1488 N N . ILE A 1 205 ? 21.455 9.464 12.658 1.00 32.51 203 ILE A N 1
ATOM 1489 C CA . ILE A 1 205 ? 20.986 8.561 11.609 1.00 26.63 203 ILE A CA 1
ATOM 1490 C C . ILE A 1 205 ? 19.511 8.866 11.273 1.00 27.61 203 ILE A C 1
ATOM 1491 O O . ILE A 1 205 ? 19.153 8.990 10.100 1.00 27.53 203 ILE A O 1
ATOM 1496 N N . LEU A 1 206 ? 18.675 9.016 12.301 1.00 24.33 204 LEU A N 1
ATOM 1497 C CA . LEU A 1 206 ? 17.253 9.338 12.093 1.00 29.52 204 LEU A CA 1
ATOM 1498 C C . LEU A 1 206 ? 17.102 10.651 11.317 1.00 31.11 204 LEU A C 1
ATOM 1499 O O . LEU A 1 206 ? 16.286 10.770 10.404 1.00 29.94 204 LEU A O 1
ATOM 1504 N N . LEU A 1 207 ? 17.929 11.629 11.676 1.00 32.92 205 LEU A N 1
ATOM 1505 C CA . LEU A 1 207 ? 17.892 12.927 11.027 1.00 31.30 205 LEU A CA 1
ATOM 1506 C C . LEU A 1 207 ? 18.236 12.797 9.542 1.00 26.32 205 LEU A C 1
ATOM 1507 O O . LEU A 1 207 ? 17.573 13.369 8.678 1.00 32.10 205 LEU A O 1
ATOM 1512 N N . VAL A 1 208 ? 19.301 12.057 9.264 1.00 33.55 206 VAL A N 1
ATOM 1513 C CA . VAL A 1 208 ? 19.741 11.802 7.899 1.00 33.92 206 VAL A CA 1
ATOM 1514 C C . VAL A 1 208 ? 18.668 11.073 7.098 1.00 31.76 206 VAL A C 1
ATOM 1515 O O . VAL A 1 208 ? 18.369 11.456 5.967 1.00 30.18 206 VAL A O 1
ATOM 1519 N N . LYS A 1 209 ? 18.110 10.002 7.672 1.00 30.55 207 LYS A N 1
ATOM 1520 C CA . LYS A 1 209 ? 17.049 9.235 7.001 1.00 31.07 207 LYS A CA 1
ATOM 1521 C C . LYS A 1 209 ? 15.806 10.094 6.749 1.00 34.52 207 LYS A C 1
ATOM 1522 O O . LYS A 1 209 ? 15.134 9.959 5.724 1.00 34.99 207 LYS A O 1
ATOM 1528 N N . HIS A 1 210 ? 15.501 10.990 7.680 1.00 26.04 208 HIS A N 1
ATOM 1529 C CA . HIS A 1 210 ? 14.365 11.881 7.475 1.00 31.91 208 HIS A CA 1
ATOM 1530 C C . HIS A 1 210 ? 14.623 12.815 6.288 1.00 31.19 208 HIS A C 1
ATOM 1531 O O . HIS A 1 210 ? 13.742 13.029 5.455 1.00 31.64 208 HIS A O 1
ATOM 1538 N N . TRP A 1 211 ? 15.834 13.370 6.223 1.00 30.19 209 TRP A N 1
ATOM 1539 C CA . TRP A 1 211 ? 16.231 14.234 5.100 1.00 32.00 209 TRP A CA 1
ATOM 1540 C C . TRP A 1 211 ? 16.074 13.455 3.780 1.00 33.97 209 TRP A C 1
ATOM 1541 O O . TRP A 1 211 ? 15.514 13.945 2.793 1.00 35.71 209 TRP A O 1
ATOM 1552 N N . TYR A 1 212 ? 16.550 12.215 3.786 1.00 29.65 210 TYR A N 1
ATOM 1553 C CA . TYR A 1 212 ? 16.469 11.362 2.603 1.00 29.17 210 TYR A CA 1
ATOM 1554 C C . TYR A 1 212 ? 15.022 11.125 2.182 1.00 37.02 210 TYR A C 1
ATOM 1555 O O . TYR A 1 212 ? 14.671 11.195 1.003 1.00 37.31 210 TYR A O 1
ATOM 1564 N N . HIS A 1 213 ? 14.187 10.836 3.169 1.00 32.62 211 HIS A N 1
ATOM 1565 C CA . HIS A 1 213 ? 12.770 10.575 2.934 1.00 39.44 211 HIS A CA 1
ATOM 1566 C C . HIS A 1 213 ? 12.081 11.795 2.310 1.00 44.24 211 HIS A C 1
ATOM 1567 O O . HIS A 1 213 ? 11.301 11.665 1.376 1.00 42.77 211 HIS A O 1
ATOM 1574 N N . GLN A 1 214 ? 12.385 12.988 2.809 1.00 42.84 212 GLN A N 1
ATOM 1575 C CA . GLN A 1 214 ? 11.763 14.191 2.250 1.00 50.35 212 GLN A CA 1
ATOM 1576 C C . GLN A 1 214 ? 12.203 14.450 0.804 1.00 47.82 212 GLN A C 1
ATOM 1577 O O . GLN A 1 214 ? 11.399 14.836 -0.030 1.00 51.06 212 GLN A O 1
ATOM 1583 N N . VAL A 1 215 ? 13.480 14.208 0.515 1.00 41.66 213 VAL A N 1
ATOM 1584 C CA . VAL A 1 215 ? 13.996 14.252 -0.850 1.00 49.46 213 VAL A CA 1
ATOM 1585 C C . VAL A 1 215 ? 13.230 13.311 -1.765 1.00 54.87 213 VAL A C 1
ATOM 1586 O O . VAL A 1 215 ? 12.853 13.680 -2.877 1.00 67.84 213 VAL A O 1
ATOM 1590 N N . CYS A 1 216 ? 12.999 12.093 -1.283 1.00 60.14 214 CYS A N 1
ATOM 1591 C CA . CYS A 1 216 ? 12.282 11.081 -2.047 1.00 60.15 214 CYS A CA 1
ATOM 1592 C C . CYS A 1 216 ? 10.855 11.512 -2.401 1.00 67.73 214 CYS A C 1
ATOM 1593 O O . CYS A 1 216 ? 10.417 11.343 -3.541 1.00 72.26 214 CYS A O 1
ATOM 1596 N N . LEU A 1 217 ? 10.144 12.078 -1.427 1.00 62.45 215 LEU A N 1
ATOM 1597 C CA . LEU A 1 217 ? 8.767 12.531 -1.629 1.00 71.02 215 LEU A CA 1
ATOM 1598 C C . LEU A 1 217 ? 8.665 13.613 -2.704 1.00 79.55 215 LEU A C 1
ATOM 1599 O O . LEU A 1 217 ? 7.746 13.610 -3.520 1.00 84.70 215 LEU A O 1
ATOM 1604 N N . GLN A 1 218 ? 9.612 14.542 -2.692 1.00 80.99 216 GLN A N 1
ATOM 1605 C CA . GLN A 1 218 ? 9.606 15.644 -3.641 1.00 84.76 216 GLN A CA 1
ATOM 1606 C C . GLN A 1 218 ? 10.378 15.297 -4.906 1.00 83.74 216 GLN A C 1
ATOM 1607 O O . GLN A 1 218 ? 10.181 14.226 -5.483 1.00 85.40 216 GLN A O 1
ATOM 1613 N N . GLU A 1 223 ? 12.019 7.655 -8.499 1.00 92.87 221 GLU A N 1
ATOM 1614 C CA . GLU A 1 223 ? 12.475 6.511 -7.712 1.00 96.76 221 GLU A CA 1
ATOM 1615 C C . GLU A 1 223 ? 13.940 6.157 -7.971 1.00 90.94 221 GLU A C 1
ATOM 1616 O O . GLU A 1 223 ? 14.758 7.036 -8.246 1.00 92.23 221 GLU A O 1
ATOM 1622 N N . THR A 1 224 ? 14.243 4.859 -7.879 1.00 85.89 222 THR A N 1
ATOM 1623 C CA . THR A 1 224 ? 15.588 4.278 -8.077 1.00 74.14 222 THR A CA 1
ATOM 1624 C C . THR A 1 224 ? 16.743 4.995 -7.351 1.00 64.50 222 THR A C 1
ATOM 1625 O O . THR A 1 224 ? 17.824 5.223 -7.902 1.00 57.02 222 THR A O 1
ATOM 1629 N N . LEU A 1 225 ? 16.481 5.346 -6.100 1.00 60.92 223 LEU A N 1
ATOM 1630 C CA . LEU A 1 225 ? 17.476 5.907 -5.209 1.00 53.01 223 LEU A CA 1
ATOM 1631 C C . LEU A 1 225 ? 18.144 4.789 -4.390 1.00 52.03 223 LEU A C 1
ATOM 1632 O O . LEU A 1 225 ? 17.621 3.667 -4.323 1.00 46.20 223 LEU A O 1
ATOM 1637 N N . PRO A 1 226 ? 19.311 5.079 -3.778 1.00 44.27 224 PRO A N 1
ATOM 1638 C CA . PRO A 1 226 ? 20.003 4.096 -2.927 1.00 44.84 224 PRO A CA 1
ATOM 1639 C C . PRO A 1 226 ? 19.147 3.624 -1.747 1.00 42.69 224 PRO A C 1
ATOM 1640 O O . PRO A 1 226 ? 18.354 4.414 -1.224 1.00 44.89 224 PRO A O 1
ATOM 1644 N N . PRO A 1 227 ? 19.316 2.362 -1.312 1.00 43.99 225 PRO A N 1
ATOM 1645 C CA . PRO A 1 227 ? 18.628 1.899 -0.100 1.00 38.59 225 PRO A CA 1
ATOM 1646 C C . PRO A 1 227 ? 18.985 2.780 1.099 1.00 41.09 225 PRO A C 1
ATOM 1647 O O . PRO A 1 227 ? 20.098 3.300 1.167 1.00 43.91 225 PRO A O 1
ATOM 1651 N N . VAL A 1 228 ? 18.048 2.932 2.029 1.00 44.05 226 VAL A N 1
ATOM 1652 C CA . VAL A 1 228 ? 18.229 3.811 3.182 1.00 45.56 226 VAL A CA 1
ATOM 1653 C C . VAL A 1 228 ? 19.385 3.346 4.048 1.00 33.74 226 VAL A C 1
ATOM 1654 O O . VAL A 1 228 ? 20.059 4.152 4.706 1.00 37.37 226 VAL A O 1
ATOM 1658 N N . TYR A 1 229 ? 19.617 2.035 4.035 1.00 28.91 227 TYR A N 1
ATOM 1659 C CA . TYR A 1 229 ? 20.699 1.440 4.785 1.00 30.54 227 TYR A CA 1
ATOM 1660 C C . TYR A 1 229 ? 22.052 2.046 4.347 1.00 24.75 227 TYR A C 1
ATOM 1661 O O . TYR A 1 229 ? 22.953 2.188 5.160 1.00 29.46 227 TYR A O 1
ATOM 1670 N N . ALA A 1 230 ? 22.178 2.418 3.070 1.00 26.60 228 ALA A N 1
ATOM 1671 C CA . ALA A 1 230 ? 23.406 3.045 2.569 1.00 32.40 228 ALA A CA 1
ATOM 1672 C C . ALA A 1 230 ? 23.743 4.329 3.333 1.00 33.00 228 ALA A C 1
ATOM 1673 O O . ALA A 1 230 ? 24.904 4.610 3.622 1.00 25.65 228 ALA A O 1
ATOM 1675 N N . LEU A 1 231 ? 22.710 5.114 3.630 1.00 31.64 229 LEU A N 1
ATOM 1676 C CA . LEU A 1 231 ? 22.873 6.374 4.349 1.00 28.41 229 LEU A CA 1
ATOM 1677 C C . LEU A 1 231 ? 23.091 6.136 5.840 1.00 26.52 229 LEU A C 1
ATOM 1678 O O . LEU A 1 231 ? 23.728 6.942 6.515 1.00 34.08 229 LEU A O 1
ATOM 1683 N N . GLU A 1 232 ? 22.599 5.010 6.353 1.00 25.05 230 GLU A N 1
ATOM 1684 C CA . GLU A 1 232 ? 22.923 4.669 7.739 1.00 26.98 230 GLU A CA 1
ATOM 1685 C C . GLU A 1 232 ? 24.432 4.407 7.865 1.00 27.32 230 GLU A C 1
ATOM 1686 O O . GLU A 1 232 ? 25.086 4.919 8.782 1.00 29.94 230 GLU A O 1
ATOM 1692 N N . LEU A 1 233 ? 24.978 3.641 6.921 1.00 24.79 231 LEU A N 1
ATOM 1693 C CA . LEU A 1 233 ? 26.426 3.334 6.901 1.00 24.02 231 LEU A CA 1
ATOM 1694 C C . LEU A 1 233 ? 27.271 4.585 6.699 1.00 22.03 231 LEU A C 1
ATOM 1695 O O . LEU A 1 233 ? 28.308 4.772 7.356 1.00 32.39 231 LEU A O 1
ATOM 1700 N N . LEU A 1 234 ? 26.842 5.434 5.771 1.00 30.48 232 LEU A N 1
ATOM 1701 C CA . LEU A 1 234 ? 27.561 6.665 5.501 1.00 29.00 232 LEU A CA 1
ATOM 1702 C C . LEU A 1 234 ? 27.577 7.566 6.734 1.00 33.30 232 LEU A C 1
ATOM 1703 O O . LEU A 1 234 ? 28.564 8.262 6.999 1.00 34.21 232 LEU A O 1
ATOM 1708 N N . THR A 1 235 ? 26.484 7.555 7.488 1.00 30.00 233 THR A N 1
ATOM 1709 C CA . THR A 1 235 ? 26.421 8.340 8.716 1.00 32.06 233 THR A CA 1
ATOM 1710 C C . THR A 1 235 ? 27.380 7.785 9.761 1.00 33.59 233 THR A C 1
ATOM 1711 O O . THR A 1 235 ? 28.071 8.536 10.447 1.00 34.71 23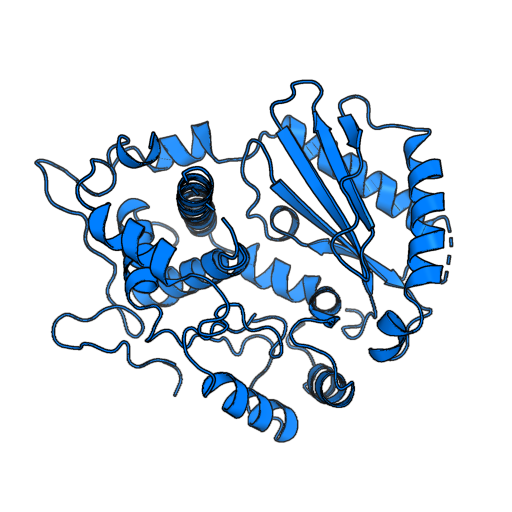3 THR A O 1
ATOM 1715 N N . ILE A 1 236 ? 27.422 6.460 9.885 1.00 29.49 234 ILE A N 1
ATOM 1716 C CA . ILE A 1 236 ? 28.338 5.840 10.807 1.00 27.17 234 ILE A CA 1
ATOM 1717 C C . ILE A 1 236 ? 29.781 6.144 10.366 1.00 27.64 234 ILE A C 1
ATOM 1718 O O . ILE A 1 236 ? 30.635 6.435 11.196 1.00 32.09 234 ILE A O 1
ATOM 1723 N N . PHE A 1 237 ? 30.035 6.123 9.057 1.00 25.98 235 PHE A N 1
ATOM 1724 C CA . PHE A 1 237 ? 31.372 6.422 8.539 1.00 32.93 235 PHE A CA 1
ATOM 1725 C C . PHE A 1 237 ? 31.747 7.863 8.895 1.00 38.56 235 PHE A C 1
ATOM 1726 O O . PHE A 1 237 ? 32.865 8.131 9.325 1.00 34.27 235 PHE A O 1
ATOM 1734 N N . ALA A 1 238 ? 30.796 8.782 8.726 1.00 38.89 236 ALA A N 1
ATOM 1735 C CA . ALA A 1 238 ? 31.073 10.200 8.981 1.00 40.46 236 ALA A CA 1
ATOM 1736 C C . ALA A 1 238 ? 31.488 10.413 10.425 1.00 39.92 236 ALA A C 1
ATOM 1737 O O . ALA A 1 238 ? 32.505 11.052 10.709 1.00 38.75 236 ALA A O 1
ATOM 1739 N N . TRP A 1 239 ? 30.692 9.872 11.337 1.00 35.04 237 TRP A N 1
ATOM 1740 C CA . TRP A 1 239 ? 30.959 10.011 12.764 1.00 36.48 237 TRP A CA 1
ATOM 1741 C C . TRP A 1 239 ? 32.264 9.324 13.202 1.00 38.91 237 TRP A C 1
ATOM 1742 O O . TRP A 1 239 ? 32.982 9.843 14.064 1.00 42.62 237 TRP A O 1
ATOM 1753 N N . GLU A 1 240 ? 32.574 8.165 12.618 1.00 39.28 238 GLU A N 1
ATOM 1754 C CA . GLU A 1 240 ? 33.786 7.444 12.994 1.00 36.66 238 GLU A CA 1
ATOM 1755 C C . GLU A 1 240 ? 35.040 8.165 12.510 1.00 37.90 238 GLU A C 1
ATOM 1756 O O . GLU A 1 240 ? 36.089 8.093 13.140 1.00 40.18 238 GLU A O 1
ATOM 1762 N N . GLN A 1 241 ? 34.932 8.860 11.382 1.00 40.43 239 GLN A N 1
ATOM 1763 C CA . GLN A 1 241 ? 36.089 9.568 10.821 1.00 40.38 239 GLN A CA 1
ATOM 1764 C C . GLN A 1 241 ? 36.219 10.987 11.352 1.00 45.41 239 GLN A C 1
ATOM 1765 O O . GLN A 1 241 ? 37.331 11.525 11.465 1.00 48.84 239 GLN A O 1
ATOM 1771 N N . GLY A 1 242 ? 35.085 11.608 11.661 1.00 41.60 240 GLY A N 1
ATOM 1772 C CA . GLY A 1 242 ? 35.106 13.016 12.020 1.00 46.22 240 GLY A CA 1
ATOM 1773 C C . GLY A 1 242 ? 34.699 13.400 13.429 1.00 47.92 240 GLY A C 1
ATOM 1774 O O . GLY A 1 242 ? 34.804 14.561 13.792 1.00 42.44 240 GLY A O 1
ATOM 1775 N N . CYS A 1 243 ? 34.243 12.447 14.235 1.00 43.25 241 CYS A N 1
ATOM 1776 C CA . CYS A 1 243 ? 33.666 12.805 15.532 1.00 41.84 241 CYS A CA 1
ATOM 1777 C C . CYS A 1 243 ? 34.033 11.835 16.646 1.00 39.39 241 CYS A C 1
ATOM 1778 O O . CYS A 1 243 ? 34.828 12.181 17.518 1.00 46.10 241 CYS A O 1
ATOM 1781 N N . LYS A 1 244 ? 33.449 10.626 16.616 1.00 37.51 242 LYS A N 1
ATOM 1782 C CA . LYS A 1 244 ? 33.794 9.561 17.568 1.00 49.45 242 LYS A CA 1
ATOM 1783 C C . LYS A 1 244 ? 33.428 9.886 19.018 1.00 53.09 242 LYS A C 1
ATOM 1784 O O . LYS A 1 244 ? 33.883 9.212 19.937 1.00 54.90 242 LYS A O 1
ATOM 1790 N N . LYS A 1 245 ? 32.634 10.927 19.234 1.00 41.65 243 LYS A N 1
ATOM 1791 C CA . LYS A 1 245 ? 32.246 11.287 20.594 1.00 46.15 243 LYS A CA 1
ATOM 1792 C C . LYS A 1 245 ? 30.772 10.972 20.834 1.00 45.09 243 LYS A C 1
ATOM 1793 O O . LYS A 1 245 ? 29.977 10.979 19.899 1.00 41.28 243 LYS A O 1
ATOM 1799 N N . ASP A 1 246 ? 30.422 10.693 22.088 1.00 50.68 244 ASP A N 1
ATOM 1800 C CA . ASP A 1 246 ? 29.034 10.488 22.500 1.00 49.63 244 ASP A CA 1
ATOM 1801 C C . ASP A 1 246 ? 28.229 11.790 22.419 1.00 50.12 244 ASP A C 1
ATOM 1802 O O . ASP A 1 246 ? 27.007 11.777 22.250 1.00 43.67 244 ASP A O 1
ATOM 1807 N N . ALA A 1 247 ? 28.921 12.915 22.573 1.00 50.82 245 ALA A N 1
ATOM 1808 C CA . ALA A 1 247 ? 28.287 14.233 22.512 1.00 51.25 245 ALA A CA 1
ATOM 1809 C C . ALA A 1 247 ? 28.842 15.026 21.339 1.00 52.11 245 ALA A C 1
ATOM 1810 O O . ALA A 1 247 ? 30.055 15.098 21.143 1.00 51.57 245 ALA A O 1
ATOM 1812 N N . PHE A 1 248 ? 27.950 15.627 20.568 1.00 44.76 246 PHE A N 1
ATOM 1813 C CA . PHE A 1 248 ? 28.341 16.383 19.389 1.00 40.84 246 PHE A CA 1
ATOM 1814 C C . PHE A 1 248 ? 27.098 17.082 18.892 1.00 43.91 246 PHE A C 1
ATOM 1815 O O . PHE A 1 248 ? 26.021 16.899 19.450 1.00 47.26 246 PHE A O 1
ATOM 1823 N N . SER A 1 249 ? 27.234 17.876 17.840 1.00 40.16 247 SER A N 1
ATOM 1824 C CA . SER A 1 249 ? 26.085 18.600 17.338 1.00 42.91 247 SER A CA 1
ATOM 1825 C C . SER A 1 249 ? 25.535 17.970 16.068 1.00 40.56 247 SER A C 1
ATOM 1826 O O . SER A 1 249 ? 26.294 17.556 15.190 1.00 33.76 247 SER A O 1
ATOM 1829 N N . LEU A 1 250 ? 24.208 17.904 15.983 1.00 36.71 248 LEU A N 1
ATOM 1830 C CA . LEU A 1 250 ? 23.547 17.208 14.889 1.00 36.58 248 LEU A CA 1
ATOM 1831 C C . LEU A 1 250 ? 23.756 17.903 13.544 1.00 37.37 248 LEU A C 1
ATOM 1832 O O . LEU A 1 250 ? 23.961 17.237 12.528 1.00 33.81 248 LEU A O 1
ATOM 1837 N N . ALA A 1 251 ? 23.717 19.240 13.539 1.00 35.76 249 ALA A N 1
ATOM 1838 C CA . ALA A 1 251 ? 23.841 20.010 12.295 1.00 31.30 249 ALA A CA 1
ATOM 1839 C C . ALA A 1 251 ? 25.147 19.715 11.573 1.00 32.10 249 ALA A C 1
ATOM 1840 O O . ALA A 1 251 ? 25.167 19.521 10.358 1.00 35.52 249 ALA A O 1
ATOM 1842 N N . GLU A 1 252 ? 26.240 19.727 12.330 1.00 32.51 250 GLU A N 1
ATOM 1843 C CA . GLU A 1 252 ? 27.566 19.414 11.796 1.00 32.61 250 GLU A CA 1
ATOM 1844 C C . GLU A 1 252 ? 27.634 17.968 11.233 1.00 35.92 250 GLU A C 1
ATOM 1845 O O . GLU A 1 252 ? 28.173 17.739 10.151 1.00 37.69 250 GLU A O 1
ATOM 1851 N N . GLY A 1 253 ? 27.056 17.008 11.947 1.00 36.22 251 GLY A N 1
ATOM 1852 C CA . GLY A 1 253 ? 26.991 15.635 11.447 1.00 32.27 251 GLY A CA 1
ATOM 1853 C C . GLY A 1 253 ? 26.209 15.523 10.154 1.00 33.29 251 GLY A C 1
ATOM 1854 O O . GLY A 1 253 ? 26.644 14.863 9.207 1.00 34.70 251 GLY A O 1
ATOM 1855 N N . LEU A 1 254 ? 25.042 16.169 10.112 1.00 33.44 252 LEU A N 1
ATOM 1856 C CA . LEU A 1 254 ? 24.212 16.179 8.917 1.00 32.59 252 LEU A CA 1
ATOM 1857 C C . LEU A 1 254 ? 24.962 16.816 7.745 1.00 35.10 252 LEU A C 1
ATOM 1858 O O . LEU A 1 254 ? 24.992 16.267 6.634 1.00 34.22 252 LEU A O 1
ATOM 1863 N N . ARG A 1 255 ? 25.543 17.988 7.997 1.00 30.27 253 ARG A N 1
ATOM 1864 C CA . ARG A 1 255 ? 26.338 18.684 7.003 1.00 34.26 253 ARG A CA 1
ATOM 1865 C C . ARG A 1 255 ? 27.468 17.786 6.494 1.00 33.90 253 ARG A C 1
ATOM 1866 O O . ARG A 1 255 ? 27.792 17.785 5.308 1.00 34.65 253 ARG A O 1
ATOM 1874 N N . THR A 1 256 ? 28.066 17.016 7.395 1.00 34.68 254 THR A N 1
ATOM 1875 C CA . THR A 1 256 ? 29.161 16.122 7.005 1.00 33.15 254 THR A CA 1
ATOM 1876 C C . THR A 1 256 ? 28.664 15.008 6.075 1.00 36.12 254 THR A C 1
ATOM 1877 O O . THR A 1 256 ? 29.275 14.738 5.039 1.00 29.58 254 THR A O 1
ATOM 1881 N N . VAL A 1 257 ? 27.539 14.391 6.437 1.00 34.99 255 VAL A N 1
ATOM 1882 C CA . VAL A 1 257 ? 26.938 13.328 5.627 1.00 30.93 255 VAL A CA 1
ATOM 1883 C C . VAL A 1 257 ? 26.541 13.830 4.231 1.00 29.37 255 VAL A C 1
ATOM 1884 O O . VAL A 1 257 ? 26.849 13.184 3.223 1.00 30.71 255 VAL A O 1
ATOM 1888 N N . LEU A 1 258 ? 25.891 14.998 4.161 1.00 30.34 256 LEU A N 1
ATOM 1889 C CA . LEU A 1 258 ? 25.491 15.558 2.863 1.00 31.94 256 LEU A CA 1
ATOM 1890 C C . LEU A 1 258 ? 26.704 15.904 1.997 1.00 34.37 256 LEU A C 1
ATOM 1891 O O . LEU A 1 258 ? 26.679 15.746 0.775 1.00 34.04 256 LEU A O 1
ATOM 1896 N N . GLY A 1 259 ? 27.768 16.383 2.628 1.00 29.21 257 GLY A N 1
ATOM 1897 C CA . GLY A 1 259 ? 29.024 16.604 1.920 1.00 32.74 257 GLY A CA 1
ATOM 1898 C C . GLY A 1 259 ? 29.626 15.331 1.321 1.00 34.96 257 GLY A C 1
ATOM 1899 O O . GLY A 1 259 ? 30.197 15.342 0.228 1.00 37.07 257 GLY A O 1
ATOM 1900 N N . LEU A 1 260 ? 29.513 14.228 2.048 1.00 29.30 258 LEU A N 1
ATOM 1901 C CA . LEU A 1 260 ? 29.955 12.928 1.536 1.00 34.79 258 LEU A CA 1
ATOM 1902 C C . LEU A 1 260 ? 29.117 12.489 0.343 1.00 38.20 258 LEU A C 1
ATOM 1903 O O . LEU A 1 260 ? 29.634 11.948 -0.639 1.00 34.10 258 LEU A O 1
ATOM 1908 N N . ILE A 1 261 ? 27.810 12.715 0.444 1.00 31.47 259 ILE A N 1
ATOM 1909 C CA . ILE A 1 261 ? 26.904 12.411 -0.642 1.00 29.36 259 ILE A CA 1
ATOM 1910 C C . ILE A 1 261 ? 27.290 13.174 -1.911 1.00 29.74 259 ILE A C 1
ATOM 1911 O O . ILE A 1 261 ? 27.315 12.596 -2.998 1.00 33.19 259 ILE A O 1
ATOM 1916 N N . GLN A 1 262 ? 27.601 14.469 -1.781 1.00 32.92 260 GLN A N 1
ATOM 1917 C CA . GLN A 1 262 ? 28.091 15.240 -2.921 1.00 41.45 260 GLN A CA 1
ATOM 1918 C C . GLN A 1 262 ? 29.343 14.603 -3.516 1.00 45.81 260 GLN A C 1
ATOM 1919 O O . GLN A 1 262 ? 29.611 14.744 -4.709 1.00 43.26 260 GLN A O 1
ATOM 1925 N N . GLN A 1 263 ? 30.125 13.928 -2.681 1.00 36.60 261 GLN A N 1
ATOM 1926 C CA . GLN A 1 263 ? 31.360 13.325 -3.157 1.00 41.55 261 GLN A CA 1
ATOM 1927 C C . GLN A 1 263 ? 31.159 11.845 -3.510 1.00 43.56 261 GLN A C 1
ATOM 1928 O O . GLN A 1 263 ? 32.112 11.069 -3.435 1.00 38.52 261 GLN A O 1
ATOM 1934 N N . HIS A 1 264 ? 29.936 11.452 -3.875 1.00 34.11 262 HIS A N 1
ATOM 1935 C CA . HIS A 1 264 ? 29.632 10.024 -4.112 1.00 40.74 262 HIS A CA 1
ATOM 1936 C C . HIS A 1 264 ? 30.590 9.328 -5.092 1.00 44.08 262 HIS A C 1
ATOM 1937 O O . HIS A 1 264 ? 30.912 8.154 -4.926 1.00 40.23 262 HIS A O 1
ATOM 1944 N N . GLN A 1 265 ? 31.071 10.062 -6.090 1.00 46.39 263 GLN A N 1
ATOM 1945 C CA . GLN A 1 265 ? 32.003 9.499 -7.061 1.00 48.61 263 GLN A CA 1
ATOM 1946 C C . GLN A 1 265 ? 33.369 9.180 -6.458 1.00 46.73 263 GLN A C 1
ATOM 1947 O O . GLN A 1 265 ? 34.215 8.608 -7.128 1.00 43.76 263 GLN A O 1
ATOM 1953 N N . HIS A 1 266 ? 33.590 9.566 -5.206 1.00 45.31 264 HIS A N 1
ATOM 1954 C CA . HIS A 1 266 ? 34.871 9.310 -4.551 1.00 44.70 264 HIS A CA 1
A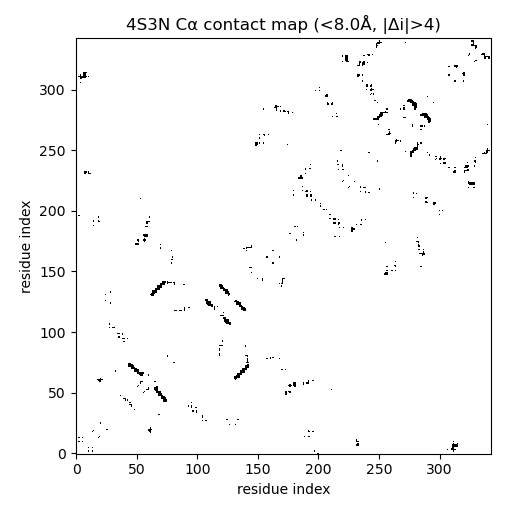TOM 1955 C C . HIS A 1 266 ? 34.728 8.345 -3.387 1.00 43.50 264 HIS A C 1
ATOM 1956 O O . HIS A 1 266 ? 35.704 8.041 -2.711 1.00 45.08 264 HIS A O 1
ATOM 1963 N N . LEU A 1 267 ? 33.501 7.894 -3.145 1.00 32.27 265 LEU A N 1
ATOM 1964 C CA . LEU A 1 267 ? 33.178 7.089 -1.987 1.00 34.58 265 LEU A CA 1
ATOM 1965 C C . LEU A 1 267 ? 33.638 5.645 -2.212 1.00 35.84 265 LEU A C 1
ATOM 1966 O O . LEU A 1 267 ? 33.317 5.030 -3.223 1.00 41.30 265 LEU A O 1
ATOM 1971 N N . CYS A 1 268 ? 34.410 5.131 -1.266 1.00 38.49 266 CYS A N 1
ATOM 1972 C CA . CYS A 1 268 ? 34.801 3.724 -1.249 1.00 42.53 266 CYS A CA 1
ATOM 1973 C C . CYS A 1 268 ? 34.999 3.338 0.200 1.00 33.89 266 CYS A C 1
ATOM 1974 O O . CYS A 1 268 ? 36.075 3.512 0.763 1.00 35.98 266 CYS A O 1
ATOM 1977 N N . VAL A 1 269 ? 33.948 2.805 0.792 1.00 31.19 267 VAL A N 1
ATOM 1978 C CA . VAL A 1 269 ? 33.861 2.644 2.237 1.00 34.12 267 VAL A CA 1
ATOM 1979 C C . VAL A 1 269 ? 33.601 1.190 2.613 1.00 36.15 267 VAL A C 1
ATOM 1980 O O . VAL A 1 269 ? 32.701 0.560 2.065 1.00 33.40 267 VAL A O 1
ATOM 1984 N N . PHE A 1 270 ? 34.367 0.667 3.564 1.00 34.11 268 PHE A N 1
ATOM 1985 C CA . PHE A 1 270 ? 34.092 -0.673 4.094 1.00 35.60 268 PHE A CA 1
ATOM 1986 C C . PHE A 1 270 ? 34.659 -0.834 5.500 1.00 37.87 268 PHE A C 1
ATOM 1987 O O . PHE A 1 270 ? 35.431 0.006 5.975 1.00 43.43 268 PHE A O 1
ATOM 1995 N N . TRP A 1 271 ? 34.287 -1.930 6.154 1.00 31.40 269 TRP A N 1
ATOM 1996 C CA . TRP A 1 271 ? 34.774 -2.234 7.496 1.00 38.35 269 TRP A CA 1
ATOM 1997 C C . TRP A 1 271 ? 35.265 -3.673 7.545 1.00 37.79 269 TRP A C 1
ATOM 1998 O O . TRP A 1 271 ? 34.771 -4.524 6.803 1.00 33.12 269 TRP A O 1
ATOM 2009 N N . THR A 1 272 ? 36.185 -3.943 8.460 1.00 35.10 270 THR A N 1
ATOM 2010 C CA . THR A 1 272 ? 36.763 -5.277 8.603 1.00 42.83 270 THR A CA 1
ATOM 2011 C C . THR A 1 272 ? 36.361 -5.945 9.914 1.00 40.13 270 THR A C 1
ATOM 2012 O O . THR A 1 272 ? 37.032 -6.857 10.392 1.00 39.52 270 THR A O 1
ATOM 2016 N N . VAL A 1 273 ? 35.260 -5.480 10.490 1.00 38.56 271 VAL A N 1
ATOM 2017 C CA . VAL A 1 273 ? 34.754 -6.035 11.736 1.00 37.12 271 VAL A CA 1
ATOM 2018 C C . VAL A 1 273 ? 34.392 -7.523 11.579 1.00 37.88 271 VAL A C 1
ATOM 2019 O O . VAL A 1 273 ? 34.718 -8.351 12.440 1.00 39.00 271 VAL A O 1
ATOM 2023 N N . ASN A 1 274 ? 33.733 -7.870 10.476 1.00 34.63 272 ASN A N 1
ATOM 2024 C CA . ASN A 1 274 ? 33.304 -9.259 10.286 1.00 35.31 272 ASN A CA 1
ATOM 2025 C C . ASN A 1 274 ? 34.085 -10.077 9.258 1.00 44.60 272 ASN A C 1
ATOM 2026 O O . ASN A 1 274 ? 34.034 -11.312 9.256 1.00 41.58 272 ASN A O 1
ATOM 2031 N N . TYR A 1 275 ? 34.796 -9.395 8.374 1.00 41.31 273 TYR A N 1
ATOM 2032 C CA . TYR A 1 275 ? 35.653 -10.088 7.426 1.00 43.78 273 TYR A CA 1
ATOM 2033 C C . TYR A 1 275 ? 36.866 -9.238 7.148 1.00 42.90 273 TYR A C 1
ATOM 2034 O O . TYR A 1 275 ? 36.862 -8.050 7.436 1.00 40.14 273 TYR A O 1
ATOM 2043 N N . GLY A 1 276 ? 37.904 -9.842 6.583 1.00 40.88 274 GLY A N 1
ATOM 2044 C CA . GLY A 1 276 ? 39.117 -9.101 6.282 1.00 43.40 274 GLY A CA 1
ATOM 2045 C C . GLY A 1 276 ? 39.851 -9.685 5.092 1.00 40.78 274 GLY A C 1
ATOM 2046 O O . GLY A 1 276 ? 39.251 -10.336 4.231 1.00 39.64 274 GLY A O 1
ATOM 2047 N N . PHE A 1 277 ? 41.160 -9.467 5.059 1.00 39.16 275 PHE A N 1
ATOM 2048 C CA . PHE A 1 277 ? 41.977 -9.883 3.933 1.00 48.06 275 PHE A CA 1
ATOM 2049 C C . PHE A 1 277 ? 42.773 -11.157 4.215 1.00 51.13 275 PHE A C 1
ATOM 2050 O O . PHE A 1 277 ? 43.456 -11.676 3.332 1.00 53.29 275 PHE A O 1
ATOM 2058 N N . GLU A 1 278 ? 42.685 -11.656 5.444 1.00 49.53 276 GLU A N 1
ATOM 2059 C CA . GLU A 1 278 ? 43.565 -12.734 5.883 1.00 50.28 276 GLU A CA 1
ATOM 2060 C C . GLU A 1 278 ? 43.310 -14.053 5.147 1.00 50.83 276 GLU A C 1
ATOM 2061 O O . GLU A 1 278 ? 44.238 -14.831 4.923 1.00 50.05 276 GLU A O 1
ATOM 2067 N N . ASP A 1 279 ? 42.059 -14.309 4.771 1.00 43.55 277 ASP A N 1
ATOM 2068 C CA . ASP A 1 279 ? 41.765 -15.476 3.942 1.00 49.75 277 ASP A CA 1
ATOM 2069 C C . ASP A 1 279 ? 41.953 -15.094 2.487 1.00 52.06 277 ASP A C 1
ATOM 2070 O O . ASP A 1 279 ? 41.313 -14.159 2.011 1.00 48.95 277 ASP A O 1
ATOM 2075 N N . PRO A 1 280 ? 42.828 -15.818 1.770 1.00 52.04 278 PRO A N 1
ATOM 2076 C CA . PRO A 1 280 ? 43.121 -15.455 0.379 1.00 54.81 278 PRO A CA 1
ATOM 2077 C C . PRO A 1 280 ? 41.860 -15.326 -0.492 1.00 49.72 278 PRO A C 1
ATOM 2078 O O . PRO A 1 280 ? 41.716 -14.327 -1.184 1.00 49.46 278 PRO A O 1
ATOM 2082 N N . ALA A 1 281 ? 40.958 -16.297 -0.435 1.00 50.58 279 ALA A N 1
ATOM 2083 C CA . ALA A 1 281 ? 39.711 -16.216 -1.209 1.00 52.00 279 ALA A CA 1
ATOM 2084 C C . ALA A 1 281 ? 38.871 -15.003 -0.858 1.00 45.22 279 ALA A C 1
ATOM 2085 O O . ALA A 1 281 ? 38.425 -14.271 -1.740 1.00 42.17 279 ALA A O 1
ATOM 2087 N N . VAL A 1 282 ? 38.606 -14.823 0.431 1.00 37.73 280 VAL A N 1
ATOM 2088 C CA . VAL A 1 282 ? 37.759 -13.735 0.862 1.00 35.96 280 VAL A CA 1
ATOM 2089 C C . VAL A 1 282 ? 38.471 -12.410 0.602 1.00 45.93 280 VAL A C 1
ATOM 2090 O O . VAL A 1 282 ? 37.849 -11.433 0.181 1.00 42.37 280 VAL A O 1
ATOM 2094 N N . GLY A 1 283 ? 39.782 -12.387 0.846 1.00 44.32 281 GLY A N 1
ATOM 2095 C CA . GLY A 1 283 ? 40.556 -11.168 0.677 1.00 48.97 281 GLY A CA 1
ATOM 2096 C C . GLY A 1 283 ? 40.604 -10.717 -0.768 1.00 43.16 281 GLY A C 1
ATOM 2097 O O . GLY A 1 283 ? 40.483 -9.533 -1.059 1.00 48.59 281 GLY A O 1
ATOM 2098 N N . GLN A 1 284 ? 40.760 -11.672 -1.679 1.00 45.19 282 GLN A N 1
ATOM 2099 C CA . GLN A 1 284 ? 40.818 -11.377 -3.108 1.00 47.43 282 GLN A CA 1
ATOM 2100 C C . GLN A 1 284 ? 39.469 -10.866 -3.619 1.00 45.88 282 GLN A C 1
ATOM 2101 O O . GLN A 1 284 ? 39.403 -10.016 -4.515 1.00 45.47 282 GLN A O 1
ATOM 2107 N N . PHE A 1 285 ? 38.388 -11.379 -3.049 1.00 42.06 283 PHE A N 1
ATOM 2108 C CA . PHE A 1 285 ? 37.077 -10.877 -3.421 1.00 36.05 283 PHE A CA 1
ATOM 2109 C C . PHE A 1 285 ? 36.885 -9.448 -2.912 1.00 44.30 283 PHE A C 1
ATOM 2110 O O . PHE A 1 285 ? 36.326 -8.593 -3.612 1.00 41.51 283 PHE A O 1
ATOM 2118 N N . LEU A 1 286 ? 37.326 -9.196 -1.684 1.00 39.16 284 LEU A N 1
ATOM 2119 C CA . LEU A 1 286 ? 37.218 -7.852 -1.108 1.00 40.43 284 LEU A CA 1
ATOM 2120 C C . LEU A 1 286 ? 37.932 -6.821 -1.992 1.00 37.19 284 LEU A C 1
ATOM 2121 O O . LEU A 1 286 ? 37.423 -5.720 -2.211 1.00 40.69 284 LEU A O 1
ATOM 2126 N N . GLN A 1 287 ? 39.113 -7.186 -2.500 1.00 40.09 285 GLN A N 1
ATOM 2127 C CA . GLN A 1 287 ? 39.887 -6.292 -3.357 1.00 51.53 285 GLN A CA 1
ATOM 2128 C C . GLN A 1 287 ? 39.111 -5.964 -4.617 1.00 53.07 285 GLN A C 1
ATOM 2129 O O . GLN A 1 287 ? 39.097 -4.819 -5.051 1.00 47.84 285 GLN A O 1
ATOM 2135 N N . ARG A 1 288 ? 38.497 -6.977 -5.222 1.00 45.66 286 ARG A N 1
ATOM 2136 C CA . ARG A 1 288 ? 37.696 -6.761 -6.424 1.00 53.27 286 ARG A CA 1
ATOM 2137 C C . ARG A 1 288 ? 36.484 -5.861 -6.146 1.00 47.83 286 ARG A C 1
ATOM 2138 O O . ARG A 1 288 ? 36.137 -5.004 -6.964 1.00 49.49 286 ARG A O 1
ATOM 2146 N N . GLN A 1 289 ? 35.846 -6.056 -4.995 1.00 38.42 287 GLN A N 1
ATOM 2147 C CA . GLN A 1 289 ? 34.673 -5.252 -4.641 1.00 37.83 287 GLN A CA 1
ATOM 2148 C C . GLN A 1 289 ? 35.047 -3.779 -4.539 1.00 46.47 287 GLN A C 1
ATOM 2149 O O . GLN A 1 289 ? 34.265 -2.908 -4.891 1.00 41.94 287 GLN A O 1
ATOM 2155 N N . LEU A 1 290 ? 36.258 -3.513 -4.068 1.00 48.26 288 LEU A N 1
ATOM 2156 C CA . LEU A 1 290 ? 36.680 -2.150 -3.792 1.00 46.95 288 LEU A CA 1
ATOM 2157 C C . LEU A 1 290 ? 37.088 -1.411 -5.062 1.00 47.91 288 LEU A C 1
ATOM 2158 O O . LEU A 1 290 ? 37.264 -0.195 -5.043 1.00 52.99 288 LEU A O 1
ATOM 2163 N N . LYS A 1 291 ? 37.225 -2.147 -6.164 1.00 42.80 289 LYS A N 1
ATOM 2164 C CA . LYS A 1 291 ? 37.585 -1.548 -7.448 1.00 49.74 289 LYS A CA 1
ATOM 2165 C C . LYS A 1 291 ? 36.372 -1.226 -8.336 1.00 44.13 289 LYS A C 1
ATOM 2166 O O . LYS A 1 291 ? 36.517 -0.649 -9.422 1.00 50.86 289 LYS A O 1
ATOM 2172 N N . ARG A 1 292 ? 35.183 -1.572 -7.853 1.00 43.07 290 ARG A N 1
ATOM 2173 C CA . ARG A 1 292 ? 33.941 -1.307 -8.569 1.00 48.98 290 ARG A CA 1
ATOM 2174 C C . ARG A 1 292 ? 33.650 0.186 -8.670 1.00 52.99 290 ARG A C 1
ATOM 2175 O O . ARG A 1 292 ? 34.145 0.965 -7.856 1.00 47.06 290 ARG A O 1
ATOM 2183 N N . PRO A 1 293 ? 32.878 0.591 -9.696 1.00 55.42 291 PRO A N 1
ATOM 2184 C CA . PRO A 1 293 ? 32.540 2.002 -9.903 1.00 51.38 291 PRO A CA 1
ATOM 2185 C C . PRO A 1 293 ? 31.960 2.600 -8.636 1.00 49.66 291 PRO A C 1
ATOM 2186 O O . PRO A 1 293 ? 31.112 1.975 -8.000 1.00 45.37 291 PRO A O 1
ATOM 2190 N N . ARG A 1 294 ? 32.436 3.787 -8.269 1.00 45.48 292 ARG A N 1
ATOM 2191 C CA . ARG A 1 294 ? 32.025 4.438 -7.027 1.00 42.58 292 ARG A CA 1
ATOM 2192 C C . ARG A 1 294 ? 30.688 5.179 -7.178 1.00 38.68 292 ARG A C 1
ATOM 2193 O O . ARG A 1 294 ? 30.340 5.609 -8.279 1.00 46.14 292 ARG A O 1
ATOM 2201 N N . PRO A 1 295 ? 29.925 5.320 -6.078 1.00 35.30 293 PRO A N 1
ATOM 2202 C CA . PRO A 1 295 ? 30.261 4.922 -4.712 1.00 32.96 293 PRO A CA 1
ATOM 2203 C C . PRO A 1 295 ? 30.232 3.413 -4.515 1.00 40.17 293 PRO A C 1
ATOM 2204 O O . PRO A 1 295 ? 29.392 2.701 -5.071 1.00 40.79 293 PRO A O 1
ATOM 2208 N N . VAL A 1 296 ? 31.176 2.936 -3.722 1.00 35.88 294 VAL A N 1
ATOM 2209 C CA . VAL A 1 296 ? 31.103 1.585 -3.197 1.00 36.27 294 VAL A CA 1
ATOM 2210 C C . VAL A 1 296 ? 31.040 1.729 -1.673 1.00 35.28 294 VAL A C 1
ATOM 2211 O O . VAL A 1 296 ? 31.812 2.468 -1.072 1.00 35.97 294 VAL A O 1
ATOM 2215 N N . ILE A 1 297 ? 30.061 1.076 -1.064 1.00 28.96 295 ILE A N 1
ATOM 2216 C CA . ILE A 1 297 ? 29.889 1.096 0.380 1.00 29.79 295 ILE A CA 1
ATOM 2217 C C . ILE A 1 297 ? 29.480 -0.314 0.802 1.00 31.89 295 ILE A C 1
ATOM 2218 O O . ILE A 1 297 ? 28.301 -0.684 0.687 1.00 32.34 295 ILE A O 1
ATOM 2223 N N . LEU A 1 298 ? 30.438 -1.087 1.307 1.00 32.84 296 LEU A N 1
ATOM 2224 C CA . LEU A 1 298 ? 30.190 -2.507 1.587 1.00 31.73 296 LEU A CA 1
ATOM 2225 C C . LEU A 1 298 ? 29.497 -2.695 2.929 1.00 27.14 296 LEU A C 1
ATOM 2226 O O . LEU A 1 298 ? 29.936 -2.140 3.938 1.00 31.23 296 LEU A O 1
ATOM 2231 N N . ASP A 1 299 ? 28.406 -3.462 2.926 1.00 29.51 297 ASP A N 1
ATOM 2232 C CA . ASP A 1 299 ? 27.741 -3.880 4.154 1.00 35.05 297 ASP A CA 1
ATOM 2233 C C . ASP A 1 299 ? 28.764 -4.587 5.050 1.00 38.27 297 ASP A C 1
ATOM 2234 O O . ASP A 1 299 ? 29.386 -5.574 4.641 1.00 35.06 297 ASP A O 1
ATOM 2239 N N . PRO A 1 300 ? 28.961 -4.067 6.274 1.00 33.45 298 PRO A N 1
ATOM 2240 C CA . PRO A 1 300 ? 29.939 -4.653 7.194 1.00 33.45 298 PRO A CA 1
ATOM 2241 C C . PRO A 1 300 ? 29.601 -6.091 7.571 1.00 28.75 298 PRO A C 1
ATOM 2242 O O . PRO A 1 300 ? 30.467 -6.786 8.098 1.00 28.88 298 PRO A O 1
ATOM 2246 N N . ALA A 1 301 ? 28.362 -6.511 7.316 1.00 29.27 299 ALA A N 1
ATOM 2247 C CA . ALA A 1 301 ? 27.886 -7.864 7.636 1.00 27.23 299 ALA A CA 1
ATOM 2248 C C . ALA A 1 301 ? 28.026 -8.836 6.474 1.00 26.49 299 ALA A C 1
ATOM 2249 O O . ALA A 1 301 ? 27.996 -10.046 6.676 1.00 31.95 299 ALA A O 1
ATOM 2251 N N . ASP A 1 302 ? 28.116 -8.317 5.250 1.00 27.96 300 ASP A N 1
ATOM 2252 C CA . ASP A 1 302 ? 28.049 -9.171 4.050 1.00 28.86 300 ASP A CA 1
ATOM 2253 C C . ASP A 1 302 ? 28.876 -8.480 2.975 1.00 29.25 300 ASP A C 1
ATOM 2254 O O . ASP A 1 302 ? 28.464 -7.439 2.462 1.00 30.30 300 ASP A O 1
ATOM 2259 N N . PRO A 1 303 ? 30.037 -9.065 2.616 1.00 31.64 301 PRO A N 1
ATOM 2260 C CA . PRO A 1 303 ? 30.952 -8.386 1.699 1.00 29.98 301 PRO A CA 1
ATOM 2261 C C . PRO A 1 303 ? 30.464 -8.374 0.248 1.00 37.03 301 PRO A C 1
ATOM 2262 O O . PRO A 1 303 ? 31.015 -7.630 -0.573 1.00 33.72 301 PRO A O 1
ATOM 2266 N N . THR A 1 304 ? 29.455 -9.186 -0.060 1.00 33.35 302 THR A N 1
ATOM 2267 C CA . THR A 1 304 ? 28.872 -9.229 -1.401 1.00 31.43 302 THR A CA 1
ATOM 2268 C C . THR A 1 304 ? 27.827 -8.130 -1.641 1.00 31.28 302 THR A C 1
ATOM 2269 O O . THR A 1 304 ? 27.406 -7.924 -2.777 1.00 31.97 302 THR A O 1
ATOM 2273 N N . TRP A 1 305 ? 27.402 -7.447 -0.585 1.00 28.22 303 TRP A N 1
ATOM 2274 C CA . TRP A 1 305 ? 26.342 -6.446 -0.715 1.00 30.61 303 TRP A CA 1
ATOM 2275 C C . TRP A 1 305 ? 26.910 -5.020 -0.748 1.00 30.13 303 TRP A C 1
ATOM 2276 O O . TRP A 1 305 ? 27.300 -4.466 0.277 1.00 29.33 303 TRP A O 1
ATOM 2287 N N . ASP A 1 306 ? 26.953 -4.441 -1.939 1.00 25.98 304 ASP A N 1
ATOM 2288 C CA . ASP A 1 306 ? 27.420 -3.072 -2.118 1.00 33.33 304 ASP A CA 1
ATOM 2289 C C . ASP A 1 306 ? 26.244 -2.072 -2.092 1.00 32.61 304 ASP A C 1
ATOM 2290 O O . ASP A 1 306 ? 25.430 -2.024 -3.009 1.00 31.79 304 ASP A O 1
ATOM 2295 N N . LEU A 1 307 ? 26.164 -1.296 -1.020 1.00 34.15 305 LEU A N 1
ATOM 2296 C CA . LEU A 1 307 ? 25.137 -0.268 -0.862 1.00 31.34 305 LEU A CA 1
ATOM 2297 C C . LEU A 1 307 ? 25.430 1.049 -1.585 1.00 36.15 305 LEU A C 1
ATOM 2298 O O . LEU A 1 307 ? 24.561 1.912 -1.669 1.00 33.47 305 LEU A O 1
ATOM 2303 N N . GLY A 1 308 ? 26.643 1.192 -2.105 1.00 29.92 306 GLY A N 1
ATOM 2304 C CA . GLY A 1 308 ? 26.956 2.276 -3.017 1.00 31.63 306 GLY A CA 1
ATOM 2305 C C . GLY A 1 308 ? 26.462 1.910 -4.406 1.00 36.50 306 GLY A C 1
ATOM 2306 O O . GLY A 1 308 ? 25.526 2.519 -4.930 1.00 36.85 306 GLY A O 1
ATOM 2307 N N . ASN A 1 309 ? 27.104 0.900 -4.993 1.00 39.47 307 ASN A N 1
ATOM 2308 C CA . ASN A 1 309 ? 26.692 0.303 -6.262 1.00 37.66 307 ASN A CA 1
ATOM 2309 C C . ASN A 1 309 ? 26.794 1.195 -7.496 1.00 48.36 307 ASN A C 1
ATOM 2310 O O . ASN A 1 309 ? 25.964 1.099 -8.402 1.00 47.35 307 ASN A O 1
ATOM 2315 N N . GLY A 1 310 ? 27.811 2.054 -7.529 1.00 42.22 308 GLY A N 1
ATOM 2316 C CA . GLY A 1 310 ? 28.154 2.778 -8.740 1.00 45.17 308 GLY A CA 1
ATOM 2317 C C . GLY A 1 310 ? 27.047 3.684 -9.242 1.00 48.81 308 GLY A C 1
ATOM 2318 O O . GLY A 1 310 ? 26.488 4.469 -8.479 1.00 42.93 308 GLY A O 1
ATOM 2319 N N . ALA A 1 311 ? 26.730 3.561 -10.528 1.00 55.37 309 ALA A N 1
ATOM 2320 C CA . ALA A 1 311 ? 25.718 4.405 -11.156 1.00 60.70 309 ALA A CA 1
ATOM 2321 C C . ALA A 1 311 ? 24.348 3.730 -11.225 1.00 58.16 309 ALA A C 1
ATOM 2322 O O . ALA A 1 311 ? 23.409 4.271 -11.814 1.00 64.10 309 ALA A O 1
ATOM 2324 N N . ALA A 1 312 ? 24.245 2.550 -10.623 1.00 52.81 310 ALA A N 1
ATOM 2325 C CA . ALA A 1 312 ? 22.973 1.838 -10.520 1.00 51.53 310 ALA A CA 1
ATOM 2326 C C . ALA A 1 312 ? 21.890 2.677 -9.837 1.00 48.33 310 ALA A C 1
ATOM 2327 O O . ALA A 1 312 ? 20.725 2.613 -10.211 1.00 48.96 310 ALA A O 1
ATOM 2329 N N . TRP A 1 313 ? 22.272 3.452 -8.827 1.00 43.78 311 TRP A N 1
ATOM 2330 C CA . TRP A 1 313 ? 21.301 4.278 -8.109 1.00 43.46 311 TRP A CA 1
ATOM 2331 C C . TRP A 1 313 ? 21.594 5.771 -8.299 1.00 42.39 311 TRP A C 1
ATOM 2332 O O . TRP A 1 313 ? 22.746 6.172 -8.514 1.00 41.44 311 TRP A O 1
ATOM 2343 N N . HIS A 1 314 ? 20.547 6.583 -8.246 1.00 43.27 312 HIS A N 1
ATOM 2344 C CA . HIS A 1 314 ? 20.679 8.007 -8.557 1.00 46.36 312 HIS A CA 1
ATOM 2345 C C . HIS A 1 314 ? 21.271 8.819 -7.416 1.00 46.56 312 HIS A C 1
ATOM 2346 O O . HIS A 1 314 ? 20.617 9.719 -6.885 1.00 48.74 312 HIS A O 1
ATOM 2353 N N . TRP A 1 315 ? 22.508 8.503 -7.044 1.00 37.39 313 TRP A N 1
ATOM 2354 C CA . TRP A 1 315 ? 23.217 9.299 -6.060 1.00 33.43 313 TRP A CA 1
ATOM 2355 C C . TRP A 1 315 ? 23.272 10.750 -6.529 1.00 38.99 313 TRP A C 1
ATOM 2356 O O . TRP A 1 315 ? 23.235 11.656 -5.708 1.00 37.81 313 TRP A O 1
ATOM 2367 N N . ASP A 1 316 ? 23.324 10.966 -7.843 1.00 36.45 314 ASP A N 1
ATOM 2368 C CA . ASP A 1 316 ? 23.391 12.330 -8.379 1.00 40.15 314 ASP A CA 1
ATOM 2369 C C . ASP A 1 316 ? 22.216 13.212 -7.935 1.00 45.07 314 ASP A C 1
ATOM 2370 O O . ASP A 1 316 ? 22.380 14.403 -7.665 1.00 44.37 314 ASP A O 1
ATOM 2375 N N . LEU A 1 317 ? 21.035 12.614 -7.835 1.00 43.44 315 LEU A N 1
ATOM 2376 C CA . LEU A 1 317 ? 19.852 13.333 -7.392 1.00 49.01 315 LEU A CA 1
ATOM 2377 C C . LEU A 1 317 ? 19.951 13.727 -5.922 1.00 48.01 315 LEU A C 1
ATOM 2378 O O . LEU A 1 317 ? 19.530 14.821 -5.531 1.00 40.14 315 LEU A O 1
ATOM 2383 N N . LEU A 1 318 ? 20.504 12.832 -5.109 1.00 39.09 316 LEU A N 1
ATOM 2384 C CA . LEU A 1 318 ? 20.745 13.145 -3.712 1.00 33.47 316 LEU A CA 1
ATOM 2385 C C . LEU A 1 318 ? 21.793 14.250 -3.610 1.00 38.59 316 LEU A C 1
ATOM 2386 O O . LEU A 1 318 ? 21.660 15.170 -2.805 1.00 37.39 316 LEU A O 1
ATOM 2391 N N . ALA A 1 319 ? 22.832 14.156 -4.435 1.00 35.93 317 ALA A N 1
ATOM 2392 C CA . ALA A 1 319 ? 23.926 15.124 -4.400 1.00 43.03 317 ALA A CA 1
ATOM 2393 C C . ALA A 1 319 ? 23.434 16.514 -4.798 1.00 45.12 317 ALA A C 1
ATOM 2394 O O . ALA A 1 319 ? 23.803 17.518 -4.180 1.00 40.67 317 ALA A O 1
ATOM 2396 N N . GLN A 1 320 ? 22.598 16.555 -5.832 1.00 40.44 318 GLN A N 1
ATOM 2397 C CA . GLN A 1 320 ? 22.033 17.800 -6.341 1.00 47.71 318 GLN A CA 1
ATOM 2398 C C . GLN A 1 320 ? 21.252 18.537 -5.251 1.00 43.77 318 GLN A C 1
ATOM 2399 O O . GLN A 1 320 ? 21.330 19.754 -5.124 1.00 44.77 318 GLN A O 1
ATOM 2405 N N . GLU A 1 321 ? 20.517 17.784 -4.447 1.00 38.52 319 GLU A N 1
ATOM 2406 C CA . GLU A 1 321 ? 19.703 18.367 -3.393 1.00 42.08 319 GLU A CA 1
ATOM 2407 C C . GLU A 1 321 ? 20.592 18.800 -2.233 1.00 46.37 319 GLU A C 1
ATOM 2408 O O . GLU A 1 321 ? 20.402 19.875 -1.642 1.00 38.86 319 GLU A O 1
ATOM 2414 N N . ALA A 1 322 ? 21.579 17.965 -1.926 1.00 37.36 320 ALA A N 1
ATOM 2415 C CA . ALA A 1 322 ? 22.513 18.248 -0.843 1.00 39.63 320 ALA A CA 1
ATOM 2416 C C . ALA A 1 322 ? 23.258 19.550 -1.103 1.00 40.36 320 ALA A C 1
ATOM 2417 O O . ALA A 1 322 ? 23.395 20.400 -0.213 1.00 38.30 320 ALA A O 1
ATOM 2419 N N . ALA A 1 323 ? 23.721 19.708 -2.336 1.00 39.40 321 ALA A N 1
ATOM 2420 C CA . ALA A 1 323 ? 24.588 20.826 -2.694 1.00 42.68 321 ALA A CA 1
ATOM 2421 C C . ALA A 1 323 ? 23.932 22.186 -2.501 1.00 49.23 321 ALA A C 1
ATOM 2422 O O . ALA A 1 323 ? 24.599 23.157 -2.118 1.00 40.15 321 ALA A O 1
ATOM 2424 N N . SER A 1 324 ? 22.633 22.264 -2.784 1.00 43.65 322 SER A N 1
ATOM 2425 C CA . SER A 1 324 ? 21.943 23.545 -2.764 1.00 49.28 322 SER A CA 1
ATOM 2426 C C . SER A 1 324 ? 21.171 23.777 -1.471 1.00 44.91 322 SER A C 1
ATOM 2427 O O . SER A 1 324 ? 20.566 24.828 -1.299 1.00 44.81 322 SER A O 1
ATOM 2430 N N . CYS A 1 325 ? 21.180 22.807 -0.561 1.00 39.84 323 CYS A N 1
ATOM 2431 C CA . CYS A 1 325 ? 20.333 22.917 0.631 1.00 37.59 323 CYS A CA 1
ATOM 2432 C C . CYS A 1 325 ? 20.989 23.566 1.841 1.00 40.26 323 CYS A C 1
ATOM 2433 O O . CYS A 1 325 ? 20.367 23.672 2.890 1.00 35.85 323 CYS A O 1
ATOM 2436 N N . TYR A 1 326 ? 22.239 23.996 1.707 1.00 37.98 324 TYR A N 1
ATOM 2437 C CA . TYR A 1 326 ? 22.939 24.588 2.843 1.00 36.98 324 TYR A CA 1
ATOM 2438 C C . TYR A 1 326 ? 22.435 25.984 3.224 1.00 32.17 324 TYR A C 1
ATOM 2439 O O . TYR A 1 326 ? 22.649 26.441 4.347 1.00 34.88 324 TYR A O 1
ATOM 2448 N N . ASP A 1 327 ? 21.776 26.667 2.291 1.00 35.43 325 ASP A N 1
ATOM 2449 C CA . ASP A 1 327 ? 21.170 27.970 2.592 1.00 41.88 325 ASP A CA 1
ATOM 2450 C C . ASP A 1 327 ? 19.846 27.821 3.364 1.00 39.12 325 ASP A C 1
ATOM 2451 O O . ASP A 1 327 ? 18.775 28.135 2.845 1.00 42.91 325 ASP A O 1
ATOM 2456 N N . HIS A 1 328 ? 19.929 27.337 4.598 1.00 35.52 326 HIS A N 1
ATOM 2457 C CA . HIS A 1 328 ? 18.747 27.103 5.424 1.00 41.18 326 HIS A CA 1
ATOM 2458 C C . HIS A 1 328 ? 19.122 27.207 6.899 1.00 39.60 326 HIS A C 1
ATOM 2459 O O . HIS A 1 328 ? 20.275 26.982 7.269 1.00 36.04 326 HIS A O 1
ATOM 2466 N N . PRO A 1 329 ? 18.148 27.574 7.743 1.00 36.42 327 PRO A N 1
ATOM 2467 C CA . PRO A 1 329 ? 18.337 27.655 9.196 1.00 42.63 327 PRO A CA 1
ATOM 2468 C C . PRO A 1 329 ? 18.982 26.423 9.853 1.00 40.66 327 PRO A C 1
ATOM 2469 O O . PRO A 1 329 ? 19.722 26.610 10.822 1.00 39.72 327 PRO A O 1
ATOM 2473 N N . CYS A 1 330 ? 18.710 25.205 9.375 1.00 37.76 328 CYS A N 1
ATOM 2474 C CA . CYS A 1 330 ? 19.292 24.028 10.018 1.00 33.19 328 CYS A CA 1
ATOM 2475 C C . CYS A 1 330 ? 20.806 23.948 9.868 1.00 39.04 328 CYS A C 1
ATOM 2476 O O . CYS A 1 330 ? 21.454 23.171 10.574 1.00 37.45 328 CYS A O 1
ATOM 2479 N N . PHE A 1 331 ? 21.359 24.737 8.947 1.00 39.53 329 PHE A N 1
ATOM 2480 C CA . PHE A 1 331 ? 22.809 24.757 8.719 1.00 35.00 329 PHE A CA 1
ATOM 2481 C C . PHE A 1 331 ? 23.422 26.093 9.127 1.00 40.93 329 PHE A C 1
ATOM 2482 O O . PHE A 1 331 ? 24.498 26.487 8.643 1.00 37.48 329 PHE A O 1
ATOM 2490 N N . LEU A 1 332 ? 22.743 26.782 10.037 1.00 39.60 330 LEU A N 1
ATOM 2491 C CA . LEU A 1 332 ? 23.185 28.103 10.482 1.00 39.11 330 LEU A CA 1
ATOM 2492 C C . LEU A 1 332 ? 23.129 28.230 11.998 1.00 40.92 330 LEU A C 1
ATOM 2493 O O . LEU A 1 332 ? 22.140 27.848 12.632 1.00 45.54 330 LEU A O 1
ATOM 2498 N N . ARG A 1 333 ? 24.194 28.777 12.572 1.00 45.03 331 ARG A N 1
ATOM 2499 C CA . ARG A 1 333 ? 24.228 29.094 13.992 1.00 46.10 331 ARG A CA 1
ATOM 2500 C C . ARG A 1 333 ? 24.449 30.591 14.149 1.00 52.86 331 ARG A C 1
ATOM 2501 O O . ARG A 1 333 ? 24.986 31.237 13.251 1.00 56.06 331 ARG A O 1
ATOM 2509 N N . GLY A 1 334 ? 24.038 31.129 15.293 1.00 52.31 332 GLY A N 1
ATOM 2510 C CA . GLY A 1 334 ? 24.310 32.515 15.623 1.00 55.10 332 GLY A CA 1
ATOM 2511 C C . GLY A 1 334 ? 23.756 33.452 14.571 1.00 51.06 332 GLY A C 1
ATOM 2512 O O . GLY A 1 334 ? 22.634 33.267 14.085 1.00 52.02 332 GLY A O 1
ATOM 2513 N N . MET A 1 335 ? 24.547 34.456 14.221 1.00 61.31 333 MET A N 1
ATOM 2514 C CA . MET A 1 335 ? 24.159 35.407 13.193 1.00 62.22 333 MET A CA 1
ATOM 2515 C C . MET A 1 335 ? 24.602 34.905 11.828 1.00 58.52 333 MET A C 1
ATOM 2516 O O . MET A 1 335 ? 25.548 35.434 11.240 1.00 55.78 333 MET A O 1
ATOM 2521 N N . GLY A 1 336 ? 23.923 33.870 11.341 1.00 54.37 334 GLY A N 1
ATOM 2522 C CA . GLY A 1 336 ? 24.175 33.330 10.016 1.00 54.87 334 GLY A CA 1
ATOM 2523 C C . GLY A 1 336 ? 25.561 32.758 9.757 1.00 53.03 334 GLY A C 1
ATOM 2524 O O . GLY A 1 336 ? 26.053 32.830 8.629 1.00 51.17 334 GLY A O 1
ATOM 2525 N N . ASP A 1 337 ? 26.206 32.205 10.784 1.00 55.39 335 ASP A N 1
ATOM 2526 C CA . ASP A 1 337 ? 27.445 31.455 10.571 1.00 51.93 335 ASP A CA 1
ATOM 2527 C C . ASP A 1 337 ? 27.095 30.047 10.090 1.00 42.85 335 ASP A C 1
ATOM 2528 O O . ASP A 1 337 ? 26.435 29.295 10.805 1.00 44.03 335 ASP A O 1
ATOM 2533 N N . PRO A 1 338 ? 27.533 29.690 8.875 1.00 42.56 336 PRO A N 1
ATOM 2534 C CA . PRO A 1 338 ? 27.245 28.353 8.340 1.00 40.89 336 PRO A CA 1
ATOM 2535 C C . PRO A 1 338 ? 27.938 27.259 9.153 1.00 36.98 336 PRO A C 1
ATOM 2536 O O . PRO A 1 338 ? 29.116 27.377 9.480 1.00 43.62 336 PRO A O 1
ATOM 2540 N N . VAL A 1 339 ? 27.209 26.217 9.504 1.00 37.92 337 VAL A N 1
ATOM 2541 C CA . VAL A 1 339 ? 27.829 25.084 10.197 1.00 39.03 337 VAL A CA 1
ATOM 2542 C C . VAL A 1 339 ? 28.858 24.399 9.281 1.00 40.32 337 VAL A C 1
ATOM 2543 O O . VAL A 1 339 ? 28.677 24.320 8.060 1.00 45.60 337 VAL A O 1
ATOM 2547 N N . GLN A 1 340 ? 29.942 23.919 9.875 1.00 41.05 338 GLN A N 1
ATOM 2548 C CA . GLN A 1 340 ? 31.014 23.311 9.097 1.00 45.39 338 GLN A CA 1
ATOM 2549 C C . GLN A 1 340 ? 30.965 21.795 9.170 1.00 41.55 338 GLN A C 1
ATOM 2550 O O . GLN A 1 340 ? 30.660 21.222 10.217 1.00 39.68 338 GLN A O 1
ATOM 2556 N N . SER A 1 341 ? 31.264 21.155 8.045 1.00 38.93 339 SER A N 1
ATOM 2557 C CA . SER A 1 341 ? 31.393 19.706 8.000 1.00 43.79 339 SER A CA 1
ATOM 2558 C C . SER A 1 341 ? 32.543 19.279 8.910 1.00 42.77 339 SER A C 1
ATOM 2559 O O . SER A 1 341 ? 33.542 19.992 9.018 1.00 36.44 339 SER A O 1
ATOM 2562 N N . TRP A 1 342 ? 32.419 18.118 9.555 1.00 39.86 340 TRP A N 1
ATOM 2563 C CA . TRP A 1 342 ? 33.518 17.579 10.360 1.00 40.32 340 TRP A CA 1
ATOM 2564 C C . TRP A 1 342 ? 34.735 17.338 9.471 1.00 41.15 340 TRP A C 1
ATOM 2565 O O . TRP A 1 342 ? 34.594 17.106 8.267 1.00 42.41 340 TRP A O 1
ATOM 2576 N N . LYS A 1 343 ? 35.923 17.368 10.064 1.00 43.37 341 LYS A N 1
ATOM 2577 C CA . LYS A 1 343 ? 37.144 17.048 9.331 1.00 43.90 341 LYS A CA 1
ATOM 2578 C C . LYS A 1 343 ? 37.793 15.781 9.887 1.00 44.52 341 LYS A C 1
ATOM 2579 O O . LYS A 1 343 ? 37.634 15.449 11.065 1.00 46.28 341 LYS A O 1
ATOM 2585 N N . GLY A 1 344 ? 38.514 15.074 9.026 1.00 44.13 342 GLY A N 1
ATOM 2586 C CA . GLY A 1 344 ? 39.127 13.810 9.395 1.00 49.93 342 GLY A CA 1
ATOM 2587 C C . GLY A 1 344 ? 39.522 13.023 8.161 1.00 54.78 342 GLY A C 1
ATOM 2588 O O . GLY A 1 344 ? 39.134 13.390 7.052 1.00 45.73 342 GLY A O 1
ATOM 2589 N N . PRO A 1 345 ? 40.266 11.916 8.355 1.00 60.61 343 PRO A N 1
ATOM 2590 C CA . PRO A 1 345 ? 40.893 11.116 7.294 1.00 61.71 343 PRO A CA 1
ATOM 2591 C C . PRO A 1 345 ? 40.003 10.826 6.073 1.00 51.30 343 PRO A C 1
ATOM 2592 O O . PRO A 1 345 ? 40.433 11.015 4.938 1.00 81.49 343 PRO A O 1
ATOM 2596 N N . GLY A 1 346 ? 38.792 10.378 6.289 1.00 37.70 344 GLY A N 1
ATOM 2597 C CA . GLY A 1 346 ? 37.932 10.052 5.154 1.00 53.84 344 GLY A CA 1
ATOM 2598 C C . GLY A 1 346 ? 37.010 11.131 4.586 1.00 46.15 344 GLY A C 1
ATOM 2599 O O . GLY A 1 346 ? 36.154 10.856 3.723 1.00 43.75 344 GLY A O 1
ATOM 2600 N N . LEU A 1 347 ? 37.181 12.364 5.050 1.00 43.42 345 LEU A N 1
ATOM 2601 C CA . LEU A 1 347 ? 36.159 13.394 4.862 1.00 41.88 345 LEU A CA 1
ATOM 2602 C C . LEU A 1 347 ? 36.657 14.532 3.956 1.00 49.06 345 LEU A C 1
ATOM 2603 O O . LEU A 1 347 ? 37.864 14.711 3.802 1.00 49.33 345 LEU A O 1
ATOM 2608 N N . PRO A 1 348 ? 35.732 15.297 3.339 1.00 47.23 346 PRO A N 1
ATOM 2609 C CA . PRO A 1 348 ? 36.171 16.323 2.379 1.00 55.30 346 PRO A CA 1
ATOM 2610 C C . PRO A 1 348 ? 37.272 17.231 2.932 1.00 55.67 346 PRO A C 1
ATOM 2611 O O . PRO A 1 348 ? 37.168 17.670 4.074 1.00 58.45 346 PRO A O 1
ATOM 2615 N N . ARG A 1 349 ? 38.328 17.447 2.143 1.00 61.27 347 ARG A N 1
ATOM 2616 C CA . ARG A 1 349 ? 39.478 18.256 2.546 1.00 68.72 347 ARG A CA 1
ATOM 2617 C C . ARG A 1 349 ? 39.570 19.494 1.674 1.00 72.02 347 ARG A C 1
ATOM 2618 O O . ARG A 1 349 ? 39.217 19.452 0.494 1.00 66.96 347 ARG A O 1
ATOM 2626 N N . ALA A 1 350 ? 40.065 20.583 2.255 1.00 74.64 348 ALA A N 1
ATOM 2627 C CA . ALA A 1 350 ? 40.077 21.883 1.587 1.00 72.60 348 ALA A CA 1
ATOM 2628 C C . ALA A 1 350 ? 40.814 21.865 0.248 1.00 79.04 348 ALA A C 1
ATOM 2629 O O . ALA A 1 350 ? 40.235 22.199 -0.789 1.00 87.22 348 ALA A O 1
ATOM 2631 N N . GLY A 1 351 ? 42.084 21.470 0.268 1.00 80.61 349 GLY A N 1
ATOM 2632 C CA . GLY A 1 351 ? 42.883 21.446 -0.944 1.00 89.07 349 GLY A CA 1
ATOM 2633 C C . GLY A 1 351 ? 42.569 20.298 -1.890 1.00 90.85 349 GLY A C 1
ATOM 2634 O O . GLY A 1 351 ? 42.635 20.451 -3.112 1.00 93.05 349 GLY A O 1
ATOM 2635 N N . CYS A 1 352 ? 42.227 19.144 -1.325 1.00 88.88 350 CYS A N 1
ATOM 2636 C CA . CYS A 1 352 ? 42.030 17.925 -2.108 1.00 90.18 350 CYS A CA 1
ATOM 2637 C C . CYS A 1 352 ? 40.652 17.810 -2.763 1.00 85.51 350 CYS A C 1
ATOM 2638 O O . CYS A 1 352 ? 39.638 18.206 -2.189 1.00 81.82 350 CYS A O 1
ATOM 2641 N N . SER A 1 353 ? 40.632 17.247 -3.968 1.00 85.42 351 SER A N 1
ATOM 2642 C CA . SER A 1 353 ? 39.392 16.974 -4.690 1.00 82.75 351 SER A CA 1
ATOM 2643 C C . SER A 1 353 ? 38.852 15.585 -4.358 1.00 73.04 351 SER A C 1
ATOM 2644 O O . SER A 1 353 ? 37.640 15.348 -4.391 1.00 71.75 351 SER A O 1
ATOM 2647 N N . GLY A 1 354 ? 39.763 14.662 -4.062 1.00 73.45 352 GLY A N 1
ATOM 2648 C CA . GLY A 1 354 ? 39.387 13.304 -3.698 1.00 68.73 352 GLY A CA 1
ATOM 2649 C C . GLY A 1 354 ? 39.180 13.159 -2.204 1.00 57.15 352 GLY A C 1
ATOM 2650 O O . GLY A 1 354 ? 39.284 14.137 -1.457 1.00 59.75 352 GLY A O 1
ATOM 2651 N N . LEU A 1 355 ? 38.874 11.949 -1.756 1.00 45.93 353 LEU A N 1
ATOM 2652 C CA . LEU A 1 355 ? 38.700 11.709 -0.329 1.00 49.50 353 LEU A CA 1
ATOM 2653 C C . LEU A 1 355 ? 39.783 10.762 0.196 1.00 52.01 353 LEU A C 1
ATOM 2654 O O . LEU A 1 355 ? 39.871 10.513 1.398 1.00 48.06 353 LEU A O 1
ATOM 2659 N N . GLY A 1 356 ? 40.606 10.243 -0.710 1.00 50.17 354 GLY A N 1
ATOM 2660 C CA . GLY A 1 356 ? 41.594 9.241 -0.353 1.00 55.46 354 GLY A CA 1
ATOM 2661 C C . GLY A 1 356 ? 41.002 7.881 0.011 1.00 55.18 354 GLY A C 1
ATOM 2662 O O . GLY A 1 356 ? 41.646 7.094 0.715 1.00 51.04 354 GLY A O 1
ATOM 2663 N N . HIS A 1 357 ? 39.779 7.605 -0.451 1.00 43.78 355 HIS A N 1
ATOM 2664 C CA . HIS A 1 357 ? 39.127 6.312 -0.205 1.00 42.98 355 HIS A CA 1
ATOM 2665 C C . HIS A 1 357 ? 39.677 5.167 -1.062 1.00 47.47 355 HIS A C 1
ATOM 2666 O O . HIS A 1 357 ? 40.058 5.391 -2.210 1.00 50.87 355 HIS A O 1
ATOM 2673 N N . PRO A 1 358 ? 39.674 3.923 -0.522 1.00 45.56 356 PRO A N 1
ATOM 2674 C CA . PRO A 1 358 ? 39.249 3.630 0.855 1.00 48.10 356 PRO A CA 1
ATOM 2675 C C . PRO A 1 358 ? 40.353 4.022 1.833 1.00 47.27 356 PRO A C 1
ATOM 2676 O O . PRO A 1 358 ? 41.534 3.802 1.548 1.00 51.23 356 PRO A O 1
ATOM 2680 N N . ILE A 1 359 ? 39.973 4.613 2.963 1.00 47.70 357 ILE A N 1
ATOM 2681 C CA . ILE A 1 359 ? 40.954 5.126 3.913 1.00 51.76 357 ILE A CA 1
ATOM 2682 C C . ILE A 1 359 ? 41.937 4.053 4.421 1.00 52.21 357 ILE A C 1
ATOM 2683 O O . ILE A 1 359 ? 43.094 4.353 4.720 1.00 51.59 357 ILE A O 1
ATOM 2688 N N . GLN A 1 360 ? 41.482 2.807 4.497 1.00 44.79 358 GLN A N 1
ATOM 2689 C CA . GLN A 1 360 ? 42.324 1.697 4.962 1.00 48.65 358 GLN A CA 1
ATOM 2690 C C . GLN A 1 360 ? 43.496 1.378 4.039 1.00 47.72 358 GLN A C 1
ATOM 2691 O O . GLN A 1 360 ? 44.507 0.807 4.469 1.00 55.17 358 GLN A O 1
ATOM 2697 N N . LEU A 1 361 ? 43.338 1.687 2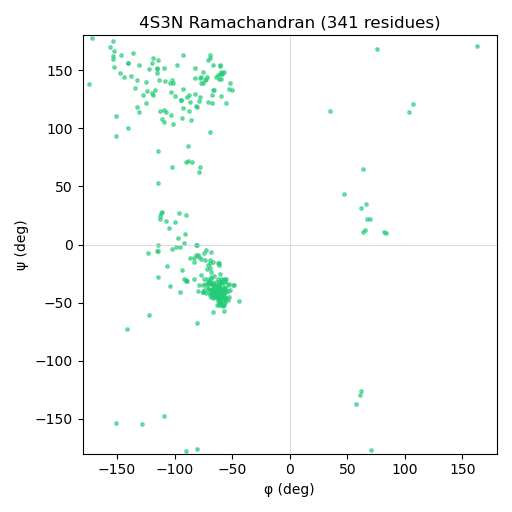.758 1.00 52.89 359 LEU A N 1
ATOM 2698 C CA . LEU A 1 361 ? 44.331 1.300 1.759 1.00 61.46 359 LEU A CA 1
ATOM 2699 C C . LEU A 1 361 ? 45.159 2.499 1.304 1.00 66.60 359 LEU A C 1
ATOM 2700 O O . LEU A 1 361 ? 46.258 2.331 0.772 1.00 76.82 359 LEU A O 1
#

Solvent-accessible surface area: 16056 Å² total; per-residue (Å²): 55,94,0,12,73,17,75,3,86,30,0,64,145,12,2,63,121,92,4,67,43,73,141,110,13,53,72,46,2,144,124,0,2,37,43,0,6,23,29,14,133,127,222,97,179,34,96,46,39,18,60,2,12,4,36,8,19,31,0,14,29,58,30,20,20,59,2,43,2,0,0,0,8,40,30,5,151,52,9,79,28,20,126,82,98,69,85,100,5,30,69,66,9,100,62,20,1,107,76,12,47,127,126,72,12,113,13,14,118,38,68,80,65,142,76,91,70,100,14,6,12,31,1,84,0,18,3,84,86,103,95,3,78,10,51,1,22,0,20,11,0,29,26,30,36,30,228,181,98,12,161,48,119,16,0,16,47,0,47,130,25,60,28,121,53,14,44,3,14,11,0,0,3,54,22,16,96,66,15,0,37,120,48,37,76,48,0,44,37,0,0,6,0,0,8,28,0,12,96,39,21,60,114,149,204,74,32,1,42,53,8,0,0,0,0,0,0,0,8,0,20,43,26,16,8,134,122,108,75,24,47,2,0,32,0,0,51,0,0,0,6,0,0,67,45,27,133,59,0,1,1,5,21,64,87,8,4,7,81,107,38,104,54,3,4,104,33,0,95,131,10,10,176,77,100,86,1,0,0,0,0,0,0,0,1,8,62,7,0,0,44,6,105,60,57,76,2,74,83,0,13,127,55,0,51,82,2,40,132,58,56,0,2,62,79,80,188,46,91,90,8,122,26,30,135,9,103,0,2,41,114,114,82,86,96,27,11,66,12,15,63,85,133

CATH classification: 3.30.460.10 (+1 more: 1.10.1410.20)

Organism: Homo sapiens (NCBI:txid9606)

Nearest PDB structures (foldseek):
  4s3n-assembly1_A  TM=1.003E+00  e=6.552E-74  Homo sapiens
  4ig8-assembly1_A  TM=9.127E-01  e=9.460E-35  Homo sapiens
  4rwo-assembly1_A  TM=9.239E-01  e=2.137E-34  Sus scrofa
  1px5-assembly2_B  TM=8.886E-01  e=1.324E-30  Sus scrofa
  1px5-assembly1_A  TM=8.685E-01  e=2.165E-29  Sus scrofa

Foldseek 3Di:
DVLQAQALVCLVVCLVPFWAADPVVLVLVVVLVVLLLVLVQVQLHFPDWAKFFCSLLVQATYQEGEIEIETEHPVDDAQCVLVVPFVVVVVSSVVSVVVSCVPPSPFWDKAADPPPDGQWGWIKTAGPVRRHMYIYTYHYAHQLVPPPAGDCVSQLSVVVSVDAFCPRVSNLRVVLSCVRNVDQPVLSSLLSSLLVVVVVLVVVDQAFDSVQLSQLLVVQCVFFNVDSDDGSLQSNLQSLQVLLQQQQAQEEDPRHHELPDPSVNVVLVVQSPDGTPFYARNRHRRHTRGRHPSGPSVSSNVCSVPSQPGSSQADDPRDGHHHGDGQQTDDDVDPHRVPPSVD